Protein AF-A0A0G4LG83-F1 (afdb_monomer_lite)

Radius of gyration: 20.55 Å; chains: 1; bounding box: 48×41×57 Å

Sequence (252 aa):
MGSTATVAWPAGNSGVVSFFQPLDGANGTLSINLVNSSTSGNSLDPIYEVSSNTKEPVVGVRGHIEFNSSASLVVAILGSIRTIRDFTEGPSLLYPIFQDAINVTVSDESSVILARLWLDNVTTTTLAFAPIGCDASITVNNNSVEFSAGTYAFNASFN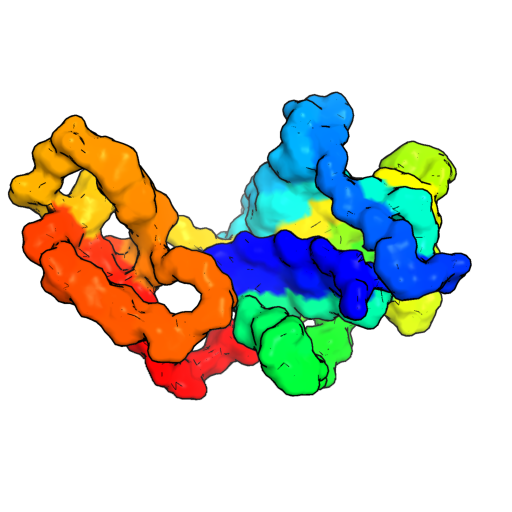YPQLEQLGLIETLNQVSQDLVSESSDQVESLSFLSYKNKLLASGWRFLTYFGRDSMISILLIEKILSIGDGGTFEAGIGAILERINRTDRSYQ

Foldseek 3Di:
DADKDKWADPFLQWIKMWGKAAPPDDGPPKDKDQDADPVPRHSKDWDWADDPPAPFTKTWIKGKIFIQFKMKGPDMFGAHLVQVCCLPVNPNDDDCVRRVQWDWDADPQQKIKTKHQDPVNRKIWIKIKGFDDDQWHWDADPNMIMIGGHMIMIITIMGGHDFAFQDLQQFWDPVQSVCCVVPVVVSVVQSVQFTLQAGHDDDSDDLVVCLPVLVVVCVVCVNTWADDRSTRSNRSNNHSCCSVDPPPPSRD

pLDDT: mean 85.56, std 12.55, range [36.03, 97.56]

Secondary structure (DSSP, 8-state):
--EEEEEEETGGGEEEEEEEEESSS-TT---EEEE--TTT--SEEEEEE--TT-SS-EEEEEEEEEESS-EEEEEEEEEEHHHHHHHHTSS----HHHHTTEEEEE-TTS-EEEEEE-TTSS-EEEEEEEEESSS--EEEETTEEEE-SEEEEEEEEEE-PPP-BPPHHHHB-TTSTTHHHHSHHHHHHHHHTEETTEE--S-TT-HHHHHHHHHHHHHHHGGGB--STT-HHHHHHHHHHHHH-TT-GGG-

Structure (mmCIF, N/CA/C/O backbone):
data_AF-A0A0G4LG83-F1
#
_entry.id   AF-A0A0G4LG83-F1
#
loop_
_atom_site.group_PDB
_atom_site.id
_atom_site.type_symbol
_atom_site.label_atom_id
_atom_site.label_alt_id
_atom_site.label_comp_id
_atom_site.label_asym_id
_atom_site.label_entity_id
_atom_site.label_seq_id
_atom_site.pdbx_PDB_ins_code
_atom_site.Cartn_x
_atom_site.Cartn_y
_atom_site.Cartn_z
_atom_site.occupancy
_atom_site.B_iso_or_equiv
_atom_site.auth_seq_id
_atom_site.auth_comp_id
_atom_site.auth_asym_id
_atom_site.auth_atom_id
_atom_site.pdbx_PDB_model_num
ATOM 1 N N . MET A 1 1 ? 16.553 -13.780 -3.535 1.00 52.44 1 MET A N 1
ATOM 2 C CA . MET A 1 1 ? 15.340 -12.959 -3.717 1.00 52.44 1 MET A CA 1
ATOM 3 C C . MET A 1 1 ? 15.791 -11.531 -3.954 1.00 52.44 1 MET A C 1
ATOM 5 O O . MET A 1 1 ? 16.777 -11.136 -3.342 1.00 52.44 1 MET A O 1
ATOM 9 N N . GLY A 1 2 ? 15.165 -10.839 -4.905 1.00 65.56 2 GLY A N 1
ATOM 10 C CA . GLY A 1 2 ? 15.491 -9.455 -5.249 1.00 65.56 2 GLY A CA 1
ATOM 11 C C . GLY A 1 2 ? 15.058 -8.456 -4.173 1.00 65.56 2 GLY A C 1
ATOM 12 O O . GLY A 1 2 ? 14.379 -8.829 -3.216 1.00 65.56 2 GLY A O 1
ATOM 13 N N . SER A 1 3 ? 15.463 -7.200 -4.328 1.00 84.81 3 SER A N 1
ATOM 14 C CA . SER A 1 3 ? 15.098 -6.104 -3.423 1.00 84.81 3 SER A CA 1
ATOM 15 C C . SER A 1 3 ? 13.631 -5.718 -3.629 1.00 84.81 3 SER A C 1
ATOM 17 O O . SER A 1 3 ? 13.129 -5.769 -4.751 1.00 84.81 3 SER A O 1
ATOM 19 N N . THR A 1 4 ? 12.917 -5.358 -2.560 1.00 89.62 4 THR A N 1
ATOM 20 C CA . THR A 1 4 ? 11.457 -5.159 -2.606 1.00 89.62 4 THR A CA 1
ATOM 21 C C . THR A 1 4 ? 11.030 -3.799 -2.079 1.00 89.62 4 THR A C 1
ATOM 23 O O . THR A 1 4 ? 11.543 -3.359 -1.053 1.00 89.62 4 THR A O 1
ATOM 26 N N . ALA A 1 5 ? 10.013 -3.202 -2.699 1.00 91.12 5 ALA A N 1
ATOM 27 C CA . ALA A 1 5 ? 9.287 -2.049 -2.165 1.00 91.12 5 ALA A CA 1
ATOM 28 C C . ALA A 1 5 ? 7.832 -2.447 -1.891 1.00 91.12 5 ALA A C 1
ATOM 30 O O . ALA A 1 5 ? 7.194 -3.054 -2.750 1.00 91.12 5 ALA A O 1
ATOM 31 N N . THR A 1 6 ? 7.314 -2.137 -0.698 1.00 92.44 6 THR A N 1
ATOM 32 C CA . THR A 1 6 ? 5.941 -2.485 -0.293 1.00 92.44 6 THR A CA 1
ATOM 33 C C . THR A 1 6 ? 5.213 -1.262 0.248 1.00 92.44 6 THR A C 1
ATOM 35 O O . THR A 1 6 ? 5.737 -0.562 1.113 1.00 92.44 6 THR A O 1
ATOM 38 N N . VAL A 1 7 ? 3.991 -1.043 -0.234 1.00 93.38 7 VAL A N 1
ATOM 39 C CA . VAL A 1 7 ? 3.037 -0.053 0.274 1.00 93.38 7 VAL A CA 1
ATOM 40 C C . VAL A 1 7 ? 1.751 -0.763 0.678 1.00 93.38 7 VAL A C 1
ATOM 42 O O . VAL A 1 7 ? 1.369 -1.790 0.121 1.00 93.38 7 VAL A O 1
ATOM 45 N N . ALA A 1 8 ? 1.117 -0.224 1.705 1.00 90.25 8 ALA A N 1
ATOM 46 C CA . ALA A 1 8 ? 0.278 -0.952 2.625 1.00 90.25 8 ALA A CA 1
ATOM 47 C C . ALA A 1 8 ? -0.900 -0.091 3.067 1.00 90.25 8 ALA A C 1
ATOM 49 O O . ALA A 1 8 ? -0.681 0.942 3.698 1.00 90.25 8 ALA A O 1
ATOM 50 N N . TRP A 1 9 ? -2.132 -0.529 2.803 1.00 89.00 9 TRP A N 1
ATOM 51 C CA . TRP A 1 9 ? -3.331 0.190 3.222 1.00 89.00 9 TRP A CA 1
ATOM 52 C C . TRP A 1 9 ? -4.228 -0.663 4.123 1.00 89.00 9 TRP A C 1
ATOM 54 O O . TRP A 1 9 ? -4.611 -1.781 3.765 1.00 89.00 9 TRP A O 1
ATOM 64 N N . PRO A 1 10 ? -4.615 -0.137 5.299 1.00 82.38 10 PRO A N 1
ATOM 65 C CA . PRO A 1 10 ? -5.570 -0.821 6.167 1.00 82.38 10 PRO A CA 1
ATOM 66 C C . PRO A 1 10 ? -6.967 -0.969 5.543 1.00 82.38 10 PRO A C 1
ATOM 68 O O . PRO A 1 10 ? -7.658 -1.978 5.753 1.00 82.38 10 PRO A O 1
ATOM 71 N N . ALA A 1 11 ? -7.388 0.042 4.777 1.00 84.44 11 ALA A N 1
ATOM 72 C CA . ALA A 1 11 ? -8.646 0.030 4.044 1.00 84.44 11 ALA A CA 1
ATOM 73 C C . ALA A 1 11 ? -8.572 -0.998 2.906 1.00 84.44 11 ALA A C 1
ATOM 75 O O . ALA A 1 11 ? -7.590 -1.055 2.172 1.00 84.44 11 ALA A O 1
ATOM 76 N N . GLY A 1 12 ? -9.583 -1.863 2.808 1.00 81.19 12 GLY A N 1
ATOM 77 C CA . GLY A 1 12 ? -9.617 -2.943 1.815 1.00 81.19 12 GLY A CA 1
ATOM 78 C C . GLY A 1 12 ? -8.598 -4.074 2.034 1.00 81.19 12 GLY A C 1
ATOM 79 O O . GLY A 1 12 ? -8.528 -4.969 1.200 1.00 81.19 12 GLY A O 1
ATOM 80 N N . ASN A 1 13 ? -7.818 -4.069 3.132 1.00 83.50 13 ASN A N 1
ATOM 81 C CA . ASN A 1 13 ? -6.674 -4.980 3.340 1.00 83.50 13 ASN A CA 1
ATOM 82 C C . ASN A 1 13 ? -5.848 -5.134 2.053 1.00 83.50 13 ASN A C 1
ATOM 84 O O . ASN A 1 13 ? -5.649 -6.252 1.556 1.00 83.50 13 ASN A O 1
ATOM 88 N N . SER A 1 14 ? -5.415 -4.009 1.496 1.00 88.88 14 SER A N 1
ATOM 89 C CA . SER A 1 14 ? -4.794 -3.937 0.180 1.00 88.88 14 SER A CA 1
ATOM 90 C C . SER A 1 14 ? -3.417 -3.293 0.239 1.00 88.88 14 SER A C 1
ATOM 92 O O . SER A 1 14 ? -2.999 -2.722 1.247 1.00 88.88 14 SER A O 1
ATOM 94 N N . GLY A 1 15 ? -2.674 -3.431 -0.846 1.00 93.00 15 GLY A N 1
ATOM 95 C CA . GLY A 1 15 ? -1.332 -2.909 -0.954 1.00 93.00 15 GLY A CA 1
ATOM 96 C C . GLY A 1 15 ? -0.752 -3.105 -2.340 1.00 93.00 15 GLY A C 1
ATOM 97 O O . GLY A 1 15 ? -1.387 -3.625 -3.263 1.00 93.00 15 GLY A O 1
ATOM 98 N N . VAL A 1 16 ? 0.498 -2.688 -2.448 1.00 95.31 16 VAL A N 1
ATOM 99 C CA . VAL A 1 16 ? 1.337 -2.882 -3.617 1.00 95.31 16 VAL A CA 1
ATOM 100 C C . VAL A 1 16 ? 2.663 -3.443 -3.146 1.00 95.31 16 VAL A C 1
ATOM 102 O O . VAL A 1 16 ? 3.267 -2.896 -2.228 1.00 95.31 16 VAL A O 1
ATOM 105 N N . VAL A 1 17 ? 3.143 -4.503 -3.788 1.00 94.62 17 VAL A N 1
ATOM 106 C CA . VAL A 1 17 ? 4.541 -4.928 -3.660 1.00 94.62 17 VAL A CA 1
ATOM 107 C C . VAL A 1 17 ? 5.188 -4.963 -5.033 1.00 94.62 17 VAL A C 1
ATOM 109 O O . VAL A 1 17 ? 4.572 -5.381 -6.010 1.00 94.62 17 VAL A O 1
ATOM 112 N N . SER A 1 18 ? 6.430 -4.503 -5.098 1.00 94.62 18 SER A N 1
ATOM 113 C CA . SER A 1 18 ? 7.275 -4.531 -6.288 1.00 94.62 18 SER A CA 1
ATOM 114 C C . SER A 1 18 ? 8.577 -5.248 -5.972 1.00 94.62 18 SER A C 1
ATOM 116 O O . SER A 1 18 ? 9.231 -4.931 -4.976 1.00 94.62 18 SER A O 1
ATOM 118 N N . PHE A 1 19 ? 8.944 -6.209 -6.815 1.00 93.56 19 PHE A N 1
ATOM 119 C CA . PHE A 1 19 ? 10.175 -6.984 -6.717 1.00 93.56 19 PHE A CA 1
ATOM 120 C C . PHE A 1 19 ? 11.128 -6.566 -7.823 1.00 93.56 19 PHE A C 1
ATOM 122 O O . PHE A 1 19 ? 10.797 -6.669 -9.003 1.00 93.56 19 PHE A O 1
ATOM 129 N N . PHE A 1 20 ? 12.328 -6.156 -7.433 1.00 94.06 20 PHE A N 1
ATOM 130 C CA . PHE A 1 20 ? 13.359 -5.698 -8.346 1.00 94.06 20 PHE A CA 1
ATOM 131 C C . PHE A 1 20 ? 14.572 -6.619 -8.306 1.00 94.06 20 PHE A C 1
ATOM 133 O O . PHE A 1 20 ? 14.973 -7.102 -7.244 1.00 94.06 20 PHE A O 1
ATOM 140 N N . GLN A 1 21 ? 15.201 -6.818 -9.457 1.00 92.94 21 GLN A N 1
ATOM 141 C CA . GLN A 1 21 ? 16.480 -7.515 -9.575 1.00 92.94 21 GLN A CA 1
ATOM 142 C C . GLN A 1 21 ? 17.490 -6.647 -10.333 1.00 92.94 21 GLN A C 1
ATOM 144 O O . GLN A 1 21 ? 17.068 -5.827 -11.149 1.00 92.94 21 GLN A O 1
ATOM 149 N N . PRO A 1 22 ? 18.802 -6.792 -10.083 1.00 93.38 22 PRO A N 1
ATOM 150 C CA . PRO A 1 22 ? 19.806 -6.099 -10.886 1.00 93.38 22 PRO A CA 1
ATOM 151 C C . PRO A 1 22 ? 19.713 -6.542 -12.353 1.00 93.38 22 PRO A C 1
ATOM 153 O O . PRO A 1 22 ? 19.534 -7.729 -12.620 1.00 93.38 22 PRO A O 1
ATOM 156 N N . LEU A 1 23 ? 19.845 -5.598 -13.289 1.00 88.19 23 LEU A N 1
ATOM 157 C CA . LEU A 1 23 ? 19.809 -5.888 -14.729 1.00 88.19 23 LEU A CA 1
ATOM 158 C C . LEU A 1 23 ? 21.106 -6.569 -15.198 1.00 88.19 23 LEU A C 1
ATOM 160 O O . LEU A 1 23 ? 21.062 -7.623 -15.822 1.00 88.19 23 LEU A O 1
ATOM 164 N N . ASP A 1 24 ? 22.255 -6.007 -14.807 1.00 79.44 24 ASP A N 1
ATOM 165 C CA . ASP A 1 24 ? 23.590 -6.431 -15.267 1.00 79.44 24 ASP A CA 1
ATOM 166 C C . ASP A 1 24 ? 24.505 -6.909 -14.117 1.00 79.44 24 ASP A C 1
ATOM 168 O O . ASP A 1 24 ? 25.729 -6.966 -14.248 1.00 79.44 24 ASP A O 1
ATOM 172 N N . GLY A 1 25 ? 23.929 -7.224 -12.950 1.00 71.06 25 GLY A N 1
ATOM 173 C CA . GLY A 1 25 ? 24.658 -7.530 -11.713 1.00 71.06 25 GLY A CA 1
ATOM 174 C C . GLY A 1 25 ? 24.352 -8.907 -11.126 1.00 71.06 25 GLY A C 1
ATOM 175 O O . GLY A 1 25 ? 23.345 -9.538 -11.439 1.00 71.06 25 GLY A O 1
ATOM 176 N N . ALA A 1 26 ? 25.220 -9.380 -10.227 1.00 78.12 26 ALA A N 1
ATOM 177 C CA . ALA A 1 26 ? 24.945 -10.592 -9.461 1.00 78.12 26 ALA A CA 1
ATOM 178 C C . ALA A 1 26 ? 23.742 -10.378 -8.525 1.00 78.12 26 ALA A C 1
ATOM 180 O O . ALA A 1 26 ? 23.571 -9.311 -7.940 1.00 78.12 26 ALA A O 1
ATOM 181 N N . ASN A 1 27 ? 22.925 -11.412 -8.323 1.00 76.62 27 ASN A N 1
ATOM 182 C CA . ASN A 1 27 ? 21.810 -11.341 -7.379 1.00 76.62 27 ASN A CA 1
ATOM 183 C C . ASN A 1 27 ? 22.284 -10.859 -5.996 1.00 76.62 27 ASN A C 1
ATOM 185 O O . ASN A 1 27 ? 23.165 -11.468 -5.392 1.00 76.62 27 ASN A O 1
ATOM 189 N N . GLY A 1 28 ? 21.673 -9.780 -5.499 1.00 75.56 28 GLY A N 1
ATOM 190 C CA . GLY A 1 28 ? 22.019 -9.148 -4.221 1.00 75.56 28 GLY A CA 1
ATOM 191 C C . GLY A 1 28 ? 22.879 -7.883 -4.321 1.00 75.56 28 GLY A C 1
ATOM 192 O O . GLY A 1 28 ? 23.125 -7.261 -3.294 1.00 75.56 28 GLY A O 1
ATOM 193 N N . THR A 1 29 ? 23.310 -7.462 -5.517 1.00 84.56 29 THR A N 1
ATOM 194 C CA . THR A 1 29 ? 24.051 -6.194 -5.693 1.00 84.56 29 THR A CA 1
ATOM 195 C C . THR A 1 29 ? 23.153 -4.958 -5.760 1.00 84.56 29 THR A C 1
ATOM 197 O O . THR A 1 29 ? 23.633 -3.842 -5.556 1.00 84.56 29 THR A O 1
ATOM 200 N N . LEU A 1 30 ? 21.862 -5.143 -6.054 1.00 91.75 30 LEU A N 1
ATOM 201 C CA . LEU A 1 30 ? 20.890 -4.059 -6.142 1.00 91.75 30 LEU A CA 1
ATOM 202 C C . LEU A 1 30 ? 20.479 -3.583 -4.745 1.00 91.75 30 LEU A C 1
ATOM 204 O O . LEU A 1 30 ? 19.809 -4.316 -4.014 1.00 91.75 30 LEU A O 1
ATOM 208 N N . SER A 1 31 ? 20.794 -2.335 -4.407 1.00 91.19 31 SER A N 1
ATOM 209 C CA . SER A 1 31 ? 20.232 -1.658 -3.237 1.00 91.19 31 SER A CA 1
ATOM 210 C C . SER A 1 31 ? 19.139 -0.683 -3.658 1.00 91.19 31 SER A C 1
ATOM 212 O O . SER A 1 31 ? 19.309 0.052 -4.631 1.00 91.19 31 SER A O 1
ATOM 214 N N . ILE A 1 32 ? 18.053 -0.660 -2.887 1.00 92.94 32 ILE A N 1
ATOM 215 C CA . ILE A 1 32 ? 16.963 0.308 -3.019 1.00 92.94 32 ILE A CA 1
ATOM 216 C C . ILE A 1 32 ? 16.939 1.126 -1.739 1.00 92.94 32 ILE A C 1
ATOM 218 O O . ILE A 1 32 ? 16.740 0.561 -0.662 1.00 92.94 32 ILE A O 1
ATOM 222 N N . ASN A 1 33 ? 17.127 2.435 -1.860 1.00 94.00 33 ASN A N 1
ATOM 223 C CA . ASN A 1 33 ? 17.082 3.348 -0.726 1.00 94.00 33 ASN A CA 1
ATOM 224 C C . ASN A 1 33 ? 15.923 4.320 -0.885 1.00 94.00 33 ASN A C 1
ATOM 226 O O . ASN A 1 33 ? 15.679 4.834 -1.973 1.00 94.00 33 ASN A O 1
ATOM 230 N N . LEU A 1 34 ? 15.227 4.594 0.212 1.00 94.06 34 LEU A N 1
ATOM 231 C CA . LEU A 1 34 ? 14.292 5.704 0.266 1.00 94.06 34 LEU A CA 1
ATOM 232 C C . LEU A 1 34 ? 15.084 6.992 0.510 1.00 94.06 34 LEU A C 1
ATOM 234 O O . LEU A 1 34 ? 15.880 7.050 1.448 1.00 94.06 34 LEU A O 1
ATOM 238 N N . VAL A 1 35 ? 14.867 8.009 -0.318 1.00 94.81 35 VAL A N 1
ATOM 239 C CA . VAL A 1 35 ? 15.570 9.295 -0.227 1.00 94.81 35 VAL A CA 1
ATOM 240 C C . VAL A 1 35 ? 14.589 10.434 0.018 1.00 94.81 35 VAL A C 1
ATOM 242 O O . VAL A 1 35 ? 13.400 10.336 -0.285 1.00 94.81 35 VAL A O 1
ATOM 245 N N . ASN A 1 36 ? 15.080 11.522 0.607 1.00 95.12 36 ASN A N 1
ATOM 246 C CA . ASN A 1 36 ? 14.240 12.674 0.911 1.00 95.12 36 ASN A CA 1
ATOM 247 C C . ASN A 1 36 ? 13.898 13.445 -0.362 1.00 95.12 36 ASN A C 1
ATOM 249 O O . ASN A 1 36 ? 14.763 13.714 -1.196 1.00 95.12 36 ASN A O 1
ATOM 253 N N . SER A 1 37 ? 12.643 13.866 -0.465 1.00 90.94 37 SER A N 1
ATOM 254 C CA . SER A 1 37 ? 12.204 14.798 -1.492 1.00 90.94 37 SER A CA 1
ATOM 255 C C . SER A 1 37 ? 12.892 16.151 -1.300 1.00 90.94 37 SER A C 1
ATOM 257 O O . SER A 1 37 ? 12.841 16.734 -0.217 1.00 90.94 37 SER A O 1
ATOM 259 N N . SER A 1 38 ? 13.433 16.722 -2.376 1.00 86.25 38 SER A N 1
ATOM 260 C CA . SER A 1 38 ? 13.996 18.080 -2.366 1.00 86.25 38 SER A CA 1
ATOM 261 C C . SER A 1 38 ? 12.940 19.173 -2.148 1.00 86.25 38 SER A C 1
ATOM 263 O O . SER A 1 38 ? 13.283 20.273 -1.724 1.00 86.25 38 SER A O 1
ATOM 265 N N . THR A 1 39 ? 11.660 18.879 -2.414 1.00 87.06 39 THR A N 1
ATOM 266 C CA . THR A 1 39 ? 10.539 19.814 -2.222 1.00 87.06 39 THR A CA 1
ATOM 267 C C . THR A 1 39 ? 9.975 19.801 -0.798 1.00 87.06 39 THR A C 1
ATOM 269 O O . THR A 1 39 ? 9.948 20.845 -0.154 1.00 87.06 39 THR A O 1
ATOM 272 N N . SER A 1 40 ? 9.514 18.650 -0.292 1.00 88.94 40 SER A N 1
ATOM 273 C CA . SER A 1 40 ? 8.930 18.534 1.056 1.00 88.94 40 SER A CA 1
ATOM 274 C C . SER A 1 40 ? 9.957 18.334 2.176 1.00 88.94 40 SER A C 1
ATOM 276 O O . SER A 1 40 ? 9.645 18.589 3.335 1.00 88.94 40 SER A O 1
ATOM 278 N N . GLY A 1 41 ? 11.169 17.860 1.866 1.00 91.25 41 GLY A N 1
ATOM 279 C CA . GLY A 1 41 ? 12.166 17.439 2.856 1.00 91.25 41 GLY A CA 1
ATOM 280 C C . GLY A 1 41 ? 11.885 16.075 3.499 1.00 91.25 41 GLY A C 1
ATOM 281 O O . GLY A 1 41 ? 12.759 15.542 4.185 1.00 91.25 41 GLY A O 1
ATOM 282 N N . ASN A 1 42 ? 10.712 15.485 3.253 1.00 92.19 42 ASN A N 1
ATOM 283 C CA . ASN A 1 42 ? 10.300 14.199 3.806 1.00 92.19 42 ASN A CA 1
ATOM 284 C C . ASN A 1 42 ? 10.751 13.040 2.909 1.00 92.19 42 ASN A C 1
ATOM 286 O O . ASN A 1 42 ? 10.885 13.191 1.694 1.00 92.19 42 ASN A O 1
ATOM 290 N N . SER A 1 43 ? 10.947 11.856 3.492 1.00 91.81 43 SER A N 1
ATOM 291 C CA . SER A 1 43 ? 11.203 10.629 2.721 1.00 91.81 43 SER A CA 1
ATOM 292 C C . SER A 1 43 ? 9.926 10.061 2.080 1.00 91.81 43 SER A C 1
ATOM 294 O O . SER A 1 43 ? 9.994 9.409 1.041 1.00 91.81 43 SER A O 1
ATOM 296 N N . LEU A 1 44 ? 8.761 10.317 2.687 1.00 95.38 44 LEU A N 1
ATOM 297 C CA . LEU A 1 44 ? 7.433 9.950 2.189 1.00 95.38 44 LEU A CA 1
ATOM 298 C C . LEU A 1 44 ? 6.463 11.103 2.432 1.00 95.38 44 LEU A C 1
ATOM 300 O O . LEU A 1 44 ? 6.499 11.721 3.494 1.00 95.38 44 LEU A O 1
ATOM 304 N N . ASP A 1 45 ? 5.548 11.311 1.494 1.00 95.69 45 ASP A N 1
ATOM 305 C CA . ASP A 1 45 ? 4.441 12.252 1.617 1.00 95.69 45 ASP A CA 1
ATOM 306 C C . ASP A 1 45 ? 3.104 11.547 1.333 1.00 95.69 45 ASP A C 1
ATOM 308 O O . ASP A 1 45 ? 3.049 10.586 0.552 1.00 95.69 45 ASP A O 1
ATOM 312 N N . PRO A 1 46 ? 1.998 12.003 1.942 1.00 95.12 46 PRO A N 1
ATOM 313 C CA . PRO A 1 46 ? 0.688 11.439 1.668 1.00 95.12 46 PRO A CA 1
ATOM 314 C C . PRO A 1 46 ? 0.184 11.834 0.272 1.00 95.12 46 PRO A C 1
ATOM 316 O O . PRO A 1 46 ? 0.487 12.899 -0.272 1.00 95.12 46 PRO A O 1
ATOM 319 N N . ILE A 1 47 ? -0.652 10.976 -0.303 1.00 95.44 47 ILE A N 1
ATOM 320 C CA . ILE A 1 47 ? -1.540 11.311 -1.416 1.00 95.44 47 ILE A CA 1
ATOM 321 C C . ILE A 1 47 ? -2.952 11.361 -0.836 1.00 95.44 47 ILE A C 1
ATOM 323 O O . ILE A 1 47 ? -3.392 10.392 -0.220 1.00 95.44 47 ILE A O 1
ATOM 327 N N . TYR A 1 48 ? -3.644 12.482 -1.028 1.00 94.12 48 TYR A N 1
ATOM 328 C CA . TYR A 1 48 ? -5.062 12.626 -0.719 1.00 94.12 48 TYR A CA 1
ATOM 329 C C . TYR A 1 48 ? -5.688 13.576 -1.737 1.00 94.12 48 TYR A C 1
ATOM 331 O O . TYR A 1 48 ? -5.488 14.789 -1.680 1.00 94.12 48 TYR A O 1
ATOM 339 N N . GLU A 1 49 ? -6.405 13.014 -2.702 1.00 93.25 49 GLU A N 1
ATOM 340 C CA . GLU A 1 49 ? -6.983 13.749 -3.820 1.00 93.25 49 GLU A CA 1
ATOM 341 C C . GLU A 1 49 ? -8.486 13.477 -3.872 1.00 93.25 49 GLU A C 1
ATOM 343 O O . GLU A 1 49 ? -8.936 12.335 -3.975 1.00 93.25 49 GLU A O 1
ATOM 348 N N . VAL A 1 50 ? -9.273 14.548 -3.783 1.00 89.62 50 VAL A N 1
ATOM 349 C CA . VAL A 1 50 ? -10.735 14.502 -3.858 1.00 89.62 50 VAL A CA 1
ATOM 350 C C . VAL A 1 50 ? -11.154 15.180 -5.152 1.00 89.62 50 VAL A C 1
ATOM 352 O O . VAL A 1 50 ? -10.724 16.297 -5.437 1.00 89.62 50 VAL A O 1
ATOM 355 N N . SER A 1 51 ? -12.001 14.519 -5.934 1.00 82.94 51 SER A N 1
ATOM 356 C CA . SER A 1 51 ? -12.557 15.066 -7.169 1.00 82.94 51 SER A CA 1
ATOM 357 C C . SER A 1 51 ? -14.073 15.099 -7.076 1.00 82.94 51 SER A C 1
ATOM 359 O O . SER A 1 51 ? -14.690 14.131 -6.644 1.00 82.94 51 SER A O 1
ATOM 361 N N . SER A 1 52 ? -14.693 16.182 -7.547 1.00 79.56 52 SER A N 1
ATOM 362 C CA . SER A 1 52 ? -16.157 16.310 -7.604 1.00 79.56 52 SER A CA 1
ATOM 363 C C . SER A 1 52 ? -16.826 15.222 -8.457 1.00 79.56 52 SER A C 1
ATOM 365 O O . SER A 1 52 ? -18.028 15.004 -8.339 1.00 79.56 52 SER A O 1
ATOM 367 N N . ASN A 1 53 ? -16.054 14.559 -9.326 1.00 77.44 53 ASN A N 1
ATOM 368 C CA . ASN A 1 53 ? -16.536 13.552 -10.268 1.00 77.44 5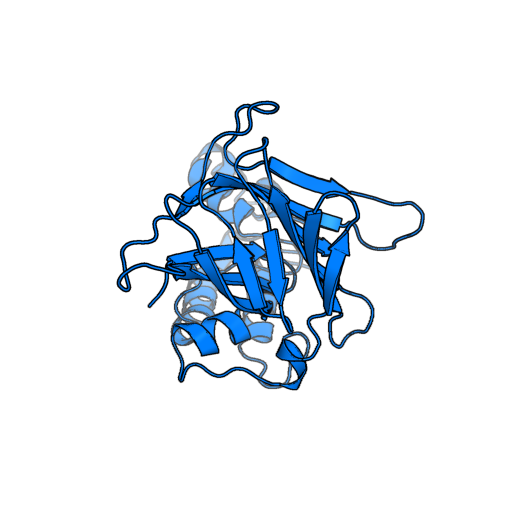3 ASN A CA 1
ATOM 369 C C . ASN A 1 53 ? -16.334 12.109 -9.778 1.00 77.44 53 ASN A C 1
ATOM 371 O O . ASN A 1 53 ? -16.828 11.186 -10.425 1.00 77.44 53 ASN A O 1
ATOM 375 N N . THR A 1 54 ? -15.607 11.888 -8.677 1.00 76.50 54 THR A N 1
ATOM 376 C CA . THR A 1 54 ? -15.370 10.548 -8.123 1.00 76.50 54 THR A CA 1
ATOM 377 C C . THR A 1 54 ? -15.980 10.442 -6.736 1.00 76.50 54 THR A C 1
ATOM 379 O O . THR A 1 54 ? -15.841 11.335 -5.907 1.00 76.50 54 THR A O 1
ATOM 382 N N . LYS A 1 55 ? -16.677 9.332 -6.477 1.00 83.19 55 LYS A N 1
ATOM 383 C CA . LYS A 1 55 ? -17.335 9.100 -5.186 1.00 83.19 55 LYS A CA 1
ATOM 384 C C . LYS A 1 55 ? -16.326 8.939 -4.047 1.00 83.19 55 LYS A C 1
ATOM 386 O O . LYS A 1 55 ? -16.554 9.442 -2.955 1.00 83.19 55 LYS A O 1
ATOM 391 N N . GLU A 1 56 ? -15.230 8.240 -4.325 1.00 90.19 56 GLU A N 1
ATOM 392 C CA . GLU A 1 56 ? -14.189 7.933 -3.348 1.00 90.19 56 GLU A CA 1
ATOM 393 C C . GLU A 1 56 ? -12.937 8.783 -3.613 1.00 90.19 56 GLU A C 1
ATOM 395 O O . GLU A 1 56 ? -12.628 9.059 -4.783 1.00 90.19 56 GLU A O 1
ATOM 400 N N . PRO A 1 57 ? -12.207 9.196 -2.561 1.00 92.50 57 PRO A N 1
ATOM 401 C CA . PRO A 1 57 ? -10.932 9.882 -2.717 1.00 92.50 57 PRO A CA 1
ATOM 402 C C . PRO A 1 57 ? -9.861 8.924 -3.252 1.00 92.50 57 PRO A C 1
ATOM 404 O O . PRO A 1 57 ? -9.899 7.718 -2.997 1.00 92.50 57 PRO A O 1
ATOM 407 N N . VAL A 1 58 ? -8.867 9.473 -3.947 1.00 94.88 58 VAL A N 1
ATOM 408 C CA . VAL A 1 58 ? -7.613 8.769 -4.231 1.00 94.88 58 VAL A CA 1
ATOM 409 C C . VAL A 1 58 ? -6.677 9.013 -3.060 1.00 94.88 58 VAL A C 1
ATOM 411 O O . VAL A 1 58 ? -6.329 10.156 -2.759 1.00 94.88 58 VAL A O 1
ATOM 414 N N . VAL A 1 59 ? -6.258 7.937 -2.403 1.00 94.81 59 VAL A N 1
ATOM 415 C CA . VAL A 1 59 ? -5.314 8.010 -1.288 1.00 94.81 59 VAL A CA 1
ATOM 416 C C . VAL A 1 59 ? -4.089 7.161 -1.563 1.00 94.81 59 VAL A C 1
ATOM 418 O O . VAL A 1 59 ? -4.134 6.220 -2.355 1.00 94.81 59 VAL A O 1
ATOM 421 N N . GLY A 1 60 ? -2.982 7.468 -0.902 1.00 95.50 60 GLY A N 1
ATOM 422 C CA . GLY A 1 60 ? -1.743 6.758 -1.162 1.00 95.50 60 GLY A CA 1
ATOM 423 C C . GLY A 1 60 ? -0.533 7.365 -0.484 1.00 95.50 60 GLY A C 1
ATOM 424 O O . GLY A 1 60 ? -0.642 8.213 0.399 1.00 95.50 60 GLY A O 1
ATOM 425 N N . VAL A 1 61 ? 0.629 6.921 -0.940 1.00 96.38 61 VAL A N 1
ATOM 426 C CA . VAL A 1 61 ? 1.932 7.409 -0.506 1.00 96.38 61 VAL A CA 1
ATOM 427 C C . VAL A 1 61 ? 2.754 7.727 -1.745 1.00 96.38 61 VAL A C 1
ATOM 429 O O . VAL A 1 61 ? 2.788 6.942 -2.697 1.00 96.38 61 VAL A O 1
ATOM 432 N N . ARG A 1 62 ? 3.416 8.879 -1.721 1.00 96.38 62 ARG A N 1
ATOM 433 C CA . ARG A 1 62 ? 4.433 9.259 -2.697 1.00 96.38 62 ARG A CA 1
ATOM 434 C C . ARG A 1 62 ? 5.786 9.375 -2.014 1.00 96.38 62 ARG A C 1
ATOM 436 O O . ARG A 1 62 ? 5.863 9.692 -0.829 1.00 96.38 62 ARG A O 1
ATOM 443 N N . GLY A 1 63 ? 6.851 9.125 -2.752 1.00 95.94 63 GLY A N 1
ATOM 444 C CA . GLY A 1 63 ? 8.206 9.216 -2.230 1.00 95.94 63 GLY A CA 1
ATOM 445 C C . GLY A 1 63 ? 9.240 9.121 -3.335 1.00 95.94 63 GLY A C 1
ATOM 446 O O . GLY A 1 63 ? 8.906 9.135 -4.518 1.00 95.94 63 GLY A O 1
ATOM 447 N N . HIS A 1 64 ? 10.503 9.039 -2.937 1.00 95.69 64 HIS A N 1
ATOM 448 C CA . HIS A 1 64 ? 11.626 8.954 -3.860 1.00 95.69 64 HIS A CA 1
ATOM 449 C C . HIS A 1 64 ? 12.444 7.709 -3.532 1.00 95.69 64 HIS A C 1
ATOM 451 O O . HIS A 1 64 ? 12.847 7.520 -2.384 1.00 95.69 64 HIS A O 1
ATOM 457 N N . ILE A 1 65 ? 12.684 6.862 -4.529 1.00 95.31 65 ILE A N 1
ATOM 458 C CA . ILE A 1 65 ? 13.551 5.690 -4.400 1.00 95.31 65 ILE A CA 1
ATOM 459 C C . ILE A 1 65 ? 14.798 5.855 -5.256 1.00 95.31 65 ILE A C 1
ATOM 461 O O . ILE A 1 65 ? 14.726 6.310 -6.394 1.00 95.31 65 ILE A O 1
ATOM 465 N N . GLU A 1 66 ? 15.940 5.466 -4.709 1.00 95.44 66 GLU A N 1
ATOM 466 C CA . GLU A 1 66 ? 17.225 5.445 -5.395 1.00 95.44 66 GLU A CA 1
ATOM 467 C C . GLU A 1 66 ? 17.662 3.999 -5.634 1.00 95.44 66 GLU A C 1
ATOM 469 O O . GLU A 1 66 ? 17.723 3.192 -4.700 1.00 95.44 66 GLU A O 1
ATOM 474 N N . PHE A 1 67 ? 17.997 3.691 -6.887 1.00 95.19 67 PHE A N 1
ATOM 475 C CA . PHE A 1 67 ? 18.665 2.456 -7.278 1.00 95.19 67 PHE A CA 1
ATOM 476 C C . PHE A 1 67 ? 20.157 2.721 -7.491 1.00 95.19 67 PHE A C 1
ATOM 478 O O . PHE A 1 67 ? 20.537 3.561 -8.309 1.00 95.19 67 PHE A O 1
ATOM 485 N N . ASN A 1 68 ? 21.016 1.961 -6.806 1.00 93.75 68 ASN A N 1
ATOM 486 C CA . ASN A 1 68 ? 22.475 2.075 -6.962 1.00 93.75 68 ASN A CA 1
ATOM 487 C C . ASN A 1 68 ? 23.007 1.542 -8.305 1.00 93.75 68 ASN A C 1
ATOM 489 O O . ASN A 1 68 ? 24.151 1.799 -8.671 1.00 93.75 68 ASN A O 1
ATOM 493 N N . SER A 1 69 ? 22.213 0.730 -8.995 1.00 93.19 69 SER A N 1
ATOM 494 C CA . SER A 1 69 ? 22.545 0.040 -10.237 1.00 93.19 69 SER A CA 1
ATOM 495 C C . SER A 1 69 ? 21.267 -0.154 -11.048 1.00 93.19 69 SER A C 1
ATOM 497 O O . SER A 1 69 ? 20.168 -0.029 -10.504 1.00 93.19 69 SER A O 1
ATOM 499 N N . SER A 1 70 ? 21.400 -0.447 -12.341 1.00 94.00 70 SER A N 1
ATOM 500 C CA . SER A 1 70 ? 20.241 -0.715 -13.193 1.00 94.00 70 SER A CA 1
ATOM 501 C C . SER A 1 70 ? 19.411 -1.876 -12.642 1.00 94.00 70 SER A C 1
ATOM 503 O O . SER A 1 70 ? 19.957 -2.897 -12.210 1.00 94.00 70 SER A O 1
ATOM 505 N N . ALA A 1 71 ? 18.092 -1.723 -12.671 1.00 94.62 71 ALA A N 1
ATOM 506 C CA . ALA A 1 71 ? 17.142 -2.641 -12.067 1.00 94.62 71 ALA A CA 1
ATOM 507 C C . ALA A 1 71 ? 16.041 -3.034 -13.055 1.00 94.62 71 ALA A C 1
ATOM 509 O O . ALA A 1 71 ? 15.604 -2.232 -13.870 1.00 94.62 71 ALA A O 1
ATOM 510 N N . SER A 1 72 ? 15.545 -4.258 -12.939 1.00 94.00 72 SER A N 1
ATOM 511 C CA . SER A 1 72 ? 14.347 -4.733 -13.629 1.00 94.00 72 SER A CA 1
ATOM 512 C C . SER A 1 72 ? 13.255 -5.007 -12.599 1.00 94.00 72 SER A C 1
ATOM 514 O O . SER A 1 72 ? 13.508 -5.680 -11.595 1.00 94.00 72 SER A O 1
ATOM 516 N N . LEU A 1 73 ? 12.052 -4.481 -12.834 1.00 94.25 73 LEU A N 1
ATOM 517 C CA . LEU A 1 73 ? 10.844 -4.838 -12.095 1.00 94.25 73 LEU A CA 1
ATOM 518 C C . LEU A 1 73 ? 10.347 -6.193 -12.600 1.00 94.25 73 LEU A C 1
ATOM 520 O O . LEU A 1 73 ? 9.794 -6.303 -13.691 1.00 94.25 73 LEU A O 1
ATOM 524 N N . VAL A 1 74 ? 10.548 -7.223 -11.785 1.00 90.62 74 VAL A N 1
ATOM 525 C CA . VAL A 1 74 ? 10.266 -8.618 -12.151 1.00 90.62 74 VAL A CA 1
ATOM 526 C C . VAL A 1 74 ? 8.809 -8.970 -11.892 1.00 90.62 74 VAL A C 1
ATOM 528 O O . VAL A 1 74 ? 8.185 -9.686 -12.668 1.00 90.62 74 VAL A O 1
ATOM 531 N N . VAL A 1 75 ? 8.278 -8.496 -10.765 1.00 91.88 75 VAL A N 1
ATOM 532 C CA . VAL A 1 75 ? 6.909 -8.771 -10.329 1.00 91.88 75 VAL A CA 1
ATOM 533 C C . VAL A 1 75 ? 6.367 -7.535 -9.630 1.00 91.88 75 VAL A C 1
ATOM 535 O O . VAL A 1 75 ? 7.017 -6.990 -8.737 1.00 91.88 75 VAL A O 1
ATOM 538 N N . ALA A 1 76 ? 5.154 -7.133 -9.995 1.00 94.25 76 ALA A N 1
ATOM 539 C CA . ALA A 1 76 ? 4.365 -6.161 -9.256 1.00 94.25 76 ALA A CA 1
ATOM 540 C C . ALA A 1 76 ? 3.012 -6.784 -8.906 1.00 94.25 76 ALA A C 1
ATOM 542 O O . ALA A 1 76 ? 2.299 -7.266 -9.779 1.00 94.25 76 ALA A O 1
ATOM 543 N N . ILE A 1 77 ? 2.644 -6.775 -7.627 1.00 94.50 77 ILE A N 1
ATOM 544 C CA . ILE A 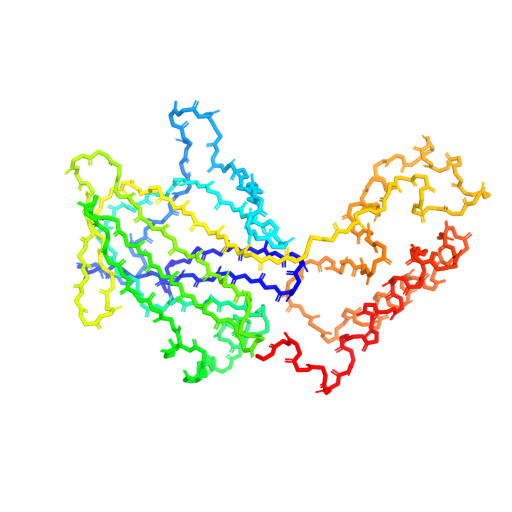1 77 ? 1.343 -7.268 -7.166 1.00 94.50 77 ILE A CA 1
ATOM 545 C C . ILE A 1 77 ? 0.571 -6.075 -6.621 1.00 94.50 77 ILE A C 1
ATOM 547 O O . ILE A 1 77 ? 0.956 -5.506 -5.603 1.00 94.50 77 ILE A O 1
ATOM 551 N N . LEU A 1 78 ? -0.509 -5.705 -7.311 1.00 95.19 78 LEU A N 1
ATOM 552 C CA . LEU A 1 78 ? -1.411 -4.612 -6.946 1.00 95.19 78 LEU A CA 1
ATOM 553 C C . LEU A 1 78 ? -2.744 -5.223 -6.486 1.00 95.19 78 LEU A C 1
ATOM 555 O O . LEU A 1 78 ? -3.504 -5.755 -7.301 1.00 95.19 78 LEU A O 1
ATOM 559 N N . GLY A 1 79 ? -3.037 -5.205 -5.184 1.00 86.81 79 GLY A N 1
ATOM 560 C CA . GLY A 1 79 ? -4.284 -5.783 -4.671 1.00 86.81 79 GLY A CA 1
ATOM 561 C C . GLY A 1 79 ? -4.231 -6.221 -3.212 1.00 86.81 79 GLY A C 1
ATOM 562 O O . GLY A 1 79 ? -3.586 -5.587 -2.386 1.00 86.81 79 GLY A O 1
ATOM 563 N N . SER A 1 80 ? -4.948 -7.298 -2.876 1.00 86.38 80 SER A N 1
ATOM 564 C CA . SER A 1 80 ? -5.077 -7.765 -1.491 1.00 86.38 80 SER A CA 1
ATOM 565 C C . SER A 1 80 ? -3.736 -8.171 -0.872 1.00 86.38 80 SER A C 1
ATOM 567 O O . SER A 1 80 ? -2.931 -8.872 -1.491 1.00 86.38 80 SER A O 1
ATOM 569 N N . ILE A 1 81 ? -3.560 -7.852 0.414 1.00 84.69 81 ILE A N 1
ATOM 570 C CA . ILE A 1 81 ? -2.442 -8.338 1.235 1.00 84.69 81 ILE A CA 1
ATOM 571 C C . ILE A 1 81 ? -2.382 -9.866 1.264 1.00 84.69 81 ILE A C 1
ATOM 573 O O . ILE A 1 81 ? -1.297 -10.433 1.379 1.00 84.69 81 ILE A O 1
ATOM 577 N N . ARG A 1 82 ? -3.516 -10.561 1.095 1.00 81.38 82 ARG A N 1
ATOM 578 C CA . ARG A 1 82 ? -3.523 -12.024 0.992 1.00 81.38 82 ARG A CA 1
ATOM 579 C C . ARG A 1 82 ? -2.735 -12.499 -0.226 1.00 81.38 82 ARG A C 1
ATOM 581 O O . ARG A 1 82 ? -1.885 -13.365 -0.071 1.00 81.38 82 ARG A O 1
ATOM 588 N N . THR A 1 83 ? -2.962 -11.9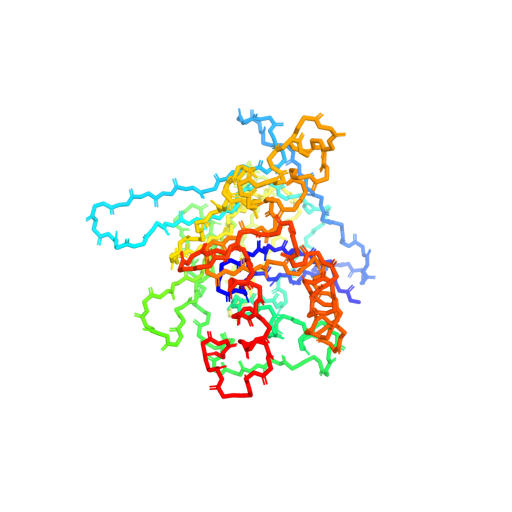01 -1.394 1.00 84.69 83 THR A N 1
ATOM 589 C CA . THR A 1 83 ? -2.231 -12.234 -2.625 1.00 84.69 83 THR A CA 1
ATOM 590 C C . THR A 1 83 ? -0.743 -11.936 -2.480 1.00 84.69 83 THR A C 1
ATOM 592 O O . THR A 1 83 ? 0.086 -12.766 -2.841 1.00 84.69 83 THR A O 1
ATOM 595 N N . ILE A 1 84 ? -0.400 -10.785 -1.891 1.00 88.75 84 ILE A N 1
ATOM 596 C CA . ILE A 1 84 ? 0.995 -10.410 -1.618 1.00 88.75 84 ILE A CA 1
ATOM 597 C C . ILE A 1 84 ? 1.669 -11.459 -0.729 1.00 88.75 84 ILE A C 1
ATOM 599 O O . ILE A 1 84 ? 2.741 -11.955 -1.064 1.00 88.75 84 ILE A O 1
ATOM 603 N N . ARG A 1 85 ? 1.022 -11.843 0.373 1.00 85.25 85 ARG A N 1
ATOM 604 C CA . ARG A 1 85 ? 1.561 -12.815 1.326 1.00 85.25 85 ARG A CA 1
ATOM 605 C C . ARG A 1 85 ? 1.648 -14.228 0.750 1.00 85.25 85 ARG A C 1
ATOM 607 O O . ARG A 1 85 ? 2.640 -14.918 0.958 1.00 85.25 85 ARG A O 1
ATOM 614 N N . ASP A 1 86 ? 0.620 -14.681 0.039 1.00 84.00 86 ASP A N 1
ATOM 615 C CA . ASP A 1 86 ? 0.620 -16.008 -0.587 1.00 84.00 86 ASP A CA 1
ATOM 616 C C . ASP A 1 86 ? 1.749 -16.129 -1.630 1.00 84.00 86 ASP A C 1
ATOM 618 O O . ASP A 1 86 ? 2.281 -17.222 -1.846 1.00 84.00 86 ASP A O 1
ATOM 622 N N . PHE A 1 87 ? 2.165 -15.003 -2.220 1.00 88.62 87 PHE A N 1
ATOM 623 C CA . PHE A 1 87 ? 3.349 -14.932 -3.064 1.00 88.62 87 PHE A CA 1
ATOM 624 C C . PHE A 1 87 ? 4.671 -14.901 -2.268 1.00 88.62 87 PHE A C 1
ATOM 626 O O . PHE A 1 87 ? 5.608 -15.634 -2.590 1.00 88.62 87 PHE A O 1
ATOM 633 N N . THR A 1 88 ? 4.774 -14.063 -1.233 1.00 85.94 88 THR A N 1
ATOM 634 C CA . THR A 1 88 ? 6.035 -13.860 -0.493 1.00 85.94 88 THR A CA 1
ATOM 635 C C . THR A 1 88 ? 6.381 -14.994 0.467 1.00 85.94 88 THR A C 1
ATOM 637 O O . THR A 1 88 ? 7.542 -15.380 0.567 1.00 85.94 88 THR A O 1
ATOM 640 N N . GLU A 1 89 ? 5.393 -15.500 1.200 1.00 82.06 89 GLU A N 1
ATOM 641 C CA . GLU A 1 89 ? 5.566 -16.468 2.293 1.00 82.06 89 GLU A CA 1
ATOM 642 C C . GLU A 1 89 ? 4.922 -17.824 1.987 1.00 82.06 89 GLU A C 1
ATOM 644 O O . GLU A 1 89 ? 5.215 -18.824 2.645 1.00 82.06 89 GLU A O 1
ATOM 649 N N . GLY A 1 90 ? 4.013 -17.854 1.014 1.00 79.19 90 GLY A N 1
ATOM 650 C CA . GLY A 1 90 ? 3.350 -19.064 0.554 1.00 79.19 90 GLY A CA 1
ATOM 651 C C . GLY A 1 90 ? 4.133 -19.800 -0.542 1.00 79.19 90 GLY A C 1
ATOM 652 O O . GLY A 1 90 ? 5.352 -19.681 -0.645 1.00 79.19 90 GLY A O 1
ATOM 653 N N . PRO A 1 91 ? 3.439 -20.560 -1.408 1.00 84.00 91 PRO A N 1
ATOM 654 C CA . PRO A 1 91 ? 4.051 -21.291 -2.519 1.00 84.00 91 PRO A CA 1
ATOM 655 C C . PRO A 1 91 ? 4.469 -20.391 -3.698 1.00 84.00 91 PRO A C 1
ATOM 657 O O . PRO A 1 91 ? 4.619 -20.884 -4.814 1.00 84.00 91 PRO A O 1
ATOM 660 N N . SER A 1 92 ? 4.601 -19.080 -3.481 1.00 87.56 92 SER A N 1
ATOM 661 C CA . SER A 1 92 ? 4.830 -18.090 -4.537 1.00 87.56 92 SER A CA 1
ATOM 662 C C . SER A 1 92 ? 3.744 -18.082 -5.613 1.00 87.56 92 SER A C 1
ATOM 664 O O . SER A 1 92 ? 4.020 -18.033 -6.809 1.00 87.56 92 SER A O 1
ATOM 666 N N . LEU A 1 93 ? 2.480 -18.127 -5.175 1.00 85.00 93 LEU A N 1
ATOM 667 C CA . LEU A 1 93 ? 1.329 -18.166 -6.075 1.00 85.00 93 LEU A CA 1
ATOM 668 C C . LEU A 1 93 ? 1.044 -16.792 -6.687 1.00 85.00 93 LEU A C 1
ATOM 670 O O . LEU A 1 93 ? 0.772 -15.826 -5.977 1.00 85.00 93 LEU A O 1
ATOM 674 N N . LEU A 1 94 ? 1.025 -16.745 -8.017 1.00 87.00 94 LEU A N 1
ATOM 675 C CA . LEU A 1 94 ? 0.475 -15.644 -8.799 1.00 87.00 94 LEU A CA 1
ATOM 676 C C . LEU A 1 94 ? -0.778 -16.129 -9.520 1.00 87.00 94 LEU A C 1
ATOM 678 O O . LEU A 1 94 ? -0.750 -17.137 -10.224 1.00 87.00 94 LEU A O 1
ATOM 682 N N . TYR A 1 95 ? -1.880 -15.407 -9.347 1.00 87.88 95 TYR A N 1
ATOM 683 C CA . TYR A 1 95 ? -3.136 -15.726 -10.016 1.00 87.88 95 TYR A CA 1
ATOM 684 C C . TYR A 1 95 ? -3.252 -14.903 -11.308 1.00 87.88 95 TYR A C 1
ATOM 686 O O . TYR A 1 95 ? -3.262 -13.670 -11.220 1.00 87.88 95 TYR A O 1
ATOM 694 N N . PRO A 1 96 ? -3.388 -15.543 -12.488 1.00 90.19 96 PRO A N 1
ATOM 695 C CA . PRO A 1 96 ? -3.446 -14.840 -13.775 1.00 90.19 96 PRO A CA 1
ATOM 696 C C . PRO A 1 96 ? -4.541 -13.772 -13.837 1.00 90.19 96 PRO A C 1
ATOM 698 O O . PRO A 1 96 ? -4.287 -12.651 -14.247 1.00 90.19 96 PRO A O 1
ATOM 701 N N . ILE A 1 97 ? -5.723 -14.054 -13.275 1.00 87.62 97 ILE A N 1
ATOM 702 C CA . ILE A 1 97 ? -6.844 -13.098 -13.202 1.00 87.62 97 ILE A CA 1
ATOM 703 C C . ILE A 1 97 ? -6.483 -11.762 -12.518 1.00 87.62 97 ILE A C 1
ATOM 705 O O . ILE A 1 97 ? -7.135 -10.751 -12.762 1.00 87.62 97 ILE A O 1
ATOM 709 N N . PHE A 1 98 ? -5.448 -11.734 -11.672 1.00 90.06 98 PHE A N 1
ATOM 710 C CA . PHE A 1 98 ? -4.965 -10.507 -11.034 1.00 90.06 98 PHE A CA 1
ATOM 711 C C . PHE A 1 98 ? -3.751 -9.916 -11.738 1.00 90.06 98 PHE A C 1
ATOM 713 O O . PHE A 1 98 ? -3.674 -8.699 -11.863 1.00 90.06 98 PHE A O 1
ATOM 720 N N . GLN A 1 99 ? -2.806 -10.758 -12.163 1.00 91.38 99 GLN A N 1
ATOM 721 C CA . GLN A 1 99 ? -1.570 -10.299 -12.798 1.00 91.38 99 GLN A CA 1
ATOM 722 C C . GLN A 1 99 ? -1.817 -9.776 -14.215 1.00 91.38 99 GLN A C 1
ATOM 724 O O . GLN A 1 99 ? -1.339 -8.698 -14.553 1.00 91.38 99 GLN A O 1
ATOM 729 N N . ASP A 1 100 ? -2.641 -10.471 -15.000 1.00 91.44 100 ASP A N 1
ATOM 730 C CA . ASP A 1 100 ? -2.957 -10.102 -16.386 1.00 91.44 100 ASP A CA 1
ATOM 731 C C . ASP A 1 100 ? -3.854 -8.853 -16.458 1.00 91.44 100 ASP A C 1
ATOM 733 O O . ASP A 1 100 ? -3.963 -8.211 -17.500 1.00 91.44 100 ASP A O 1
ATOM 737 N N . ALA A 1 101 ? -4.493 -8.489 -15.341 1.00 92.88 101 ALA A N 1
ATOM 738 C CA . ALA A 1 101 ? -5.301 -7.279 -15.210 1.00 92.88 101 ALA A CA 1
ATOM 739 C C . ALA A 1 101 ? -4.465 -6.012 -14.934 1.00 92.88 101 ALA A C 1
ATOM 741 O O . ALA A 1 101 ? -5.032 -4.921 -14.846 1.00 92.88 101 ALA A O 1
ATOM 742 N N . ILE A 1 102 ? -3.143 -6.134 -14.759 1.00 94.62 102 ILE A N 1
ATOM 743 C CA . ILE A 1 102 ? -2.250 -4.986 -14.578 1.00 94.62 102 ILE A CA 1
ATOM 744 C C . ILE A 1 102 ? -1.941 -4.391 -15.952 1.00 94.62 102 ILE A C 1
ATOM 746 O O . ILE A 1 102 ? -1.236 -4.984 -16.768 1.00 94.62 102 ILE A O 1
ATOM 750 N N . ASN A 1 103 ? -2.448 -3.186 -16.191 1.00 94.19 103 ASN A N 1
ATOM 751 C CA . ASN A 1 103 ? -2.142 -2.414 -17.381 1.00 94.19 103 ASN A CA 1
ATOM 752 C C . ASN A 1 103 ? -0.881 -1.574 -17.151 1.00 94.19 103 ASN A C 1
ATOM 754 O O . ASN A 1 103 ? -0.810 -0.829 -16.172 1.00 94.19 103 ASN A O 1
ATOM 758 N N . VAL A 1 104 ? 0.096 -1.688 -18.052 1.00 93.81 104 VAL A N 1
ATOM 759 C CA . VAL A 1 104 ? 1.352 -0.930 -18.005 1.00 93.81 104 VAL A CA 1
ATOM 760 C C . VAL A 1 104 ? 1.327 0.112 -19.115 1.00 93.81 104 VAL A C 1
ATOM 762 O O . VAL A 1 104 ? 1.298 -0.231 -20.295 1.00 93.81 104 VAL A O 1
ATOM 765 N N . THR A 1 105 ? 1.346 1.388 -18.744 1.00 92.31 105 THR A N 1
ATOM 766 C CA . THR A 1 105 ? 1.331 2.513 -19.686 1.00 92.31 105 THR A CA 1
ATOM 767 C C . THR A 1 105 ? 2.546 3.403 -19.480 1.00 92.31 105 THR A C 1
ATOM 769 O O . THR A 1 105 ? 2.922 3.682 -18.342 1.00 92.31 105 THR A O 1
ATOM 772 N N . VAL A 1 106 ? 3.129 3.881 -20.578 1.00 90.06 106 VAL A N 1
ATOM 773 C CA . VAL A 1 106 ? 4.190 4.895 -20.570 1.00 90.06 106 VAL A CA 1
ATOM 774 C C . VAL A 1 106 ? 3.552 6.249 -20.860 1.00 90.06 106 VAL A C 1
ATOM 776 O O . VAL A 1 106 ? 2.766 6.355 -21.801 1.00 90.06 106 VAL A O 1
ATOM 779 N N . SER A 1 107 ? 3.851 7.257 -20.044 1.00 80.50 107 SER A N 1
ATOM 780 C CA . SER A 1 107 ? 3.426 8.636 -20.303 1.00 80.50 107 SER A CA 1
ATOM 781 C C . SER A 1 107 ? 4.511 9.429 -21.039 1.00 80.50 107 SER A C 1
ATOM 783 O O . SER A 1 107 ? 5.678 9.030 -21.067 1.00 80.50 107 SER A O 1
ATOM 785 N N . ASP A 1 108 ? 4.131 10.577 -21.601 1.00 63.84 108 ASP A N 1
ATOM 786 C CA . ASP A 1 108 ? 4.995 11.434 -22.424 1.00 63.84 108 ASP A CA 1
ATOM 787 C C . ASP A 1 108 ? 6.265 11.930 -21.692 1.00 63.84 108 ASP A C 1
ATOM 789 O O . ASP A 1 108 ? 7.255 12.276 -22.333 1.00 63.84 108 ASP A O 1
ATOM 793 N N . GLU A 1 109 ? 6.283 11.908 -20.354 1.00 64.44 109 GLU A N 1
ATOM 794 C CA . GLU A 1 109 ? 7.422 12.311 -19.508 1.00 64.44 109 GLU A CA 1
ATOM 795 C C . GLU A 1 109 ? 8.399 11.155 -19.194 1.00 64.44 109 GLU A C 1
ATOM 797 O O . GLU A 1 109 ? 9.191 11.238 -18.258 1.00 64.44 109 GLU A O 1
ATOM 802 N N . SER A 1 110 ? 8.360 10.051 -19.955 1.00 81.75 110 SER A N 1
ATOM 803 C CA . SER A 1 110 ? 9.121 8.812 -19.671 1.00 81.75 110 SER A CA 1
ATOM 804 C C . SER A 1 110 ? 8.795 8.180 -18.310 1.00 81.75 110 SER A C 1
ATOM 806 O O . SER A 1 110 ? 9.592 7.419 -17.759 1.00 81.75 110 SER A O 1
ATOM 808 N N . SER A 1 111 ? 7.619 8.484 -17.757 1.00 91.19 111 SER A N 1
ATOM 809 C CA . SER A 1 111 ? 7.112 7.822 -16.559 1.00 91.19 111 SER A CA 1
ATOM 810 C C . SER A 1 111 ? 6.347 6.555 -16.932 1.00 91.19 111 SER A C 1
ATOM 812 O O . SER A 1 111 ? 5.755 6.453 -18.009 1.00 91.19 111 SER A O 1
ATOM 814 N N . VAL A 1 112 ? 6.358 5.577 -16.034 1.00 95.19 112 VAL A N 1
ATOM 815 C CA . VAL 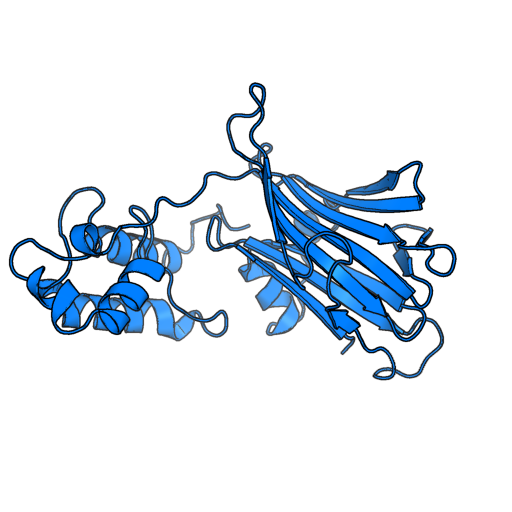A 1 112 ? 5.611 4.327 -16.179 1.00 95.19 112 VAL A CA 1
ATOM 816 C C . VAL A 1 112 ? 4.521 4.268 -15.126 1.00 95.19 112 VAL A C 1
ATOM 818 O O . VAL A 1 112 ? 4.740 4.616 -13.966 1.00 95.19 112 VAL A O 1
ATOM 821 N N . ILE A 1 113 ? 3.344 3.813 -15.531 1.00 95.69 113 ILE A N 1
ATOM 822 C CA . ILE A 1 113 ? 2.188 3.628 -14.664 1.00 95.69 113 ILE A CA 1
ATOM 823 C C . ILE A 1 113 ? 1.728 2.183 -14.812 1.00 95.69 113 ILE A C 1
ATOM 825 O O . ILE A 1 113 ? 1.437 1.725 -15.913 1.00 95.69 113 ILE A O 1
ATOM 829 N N . LEU A 1 114 ? 1.659 1.479 -13.691 1.00 96.25 114 LEU A N 1
ATOM 830 C CA . LEU A 1 114 ? 1.040 0.176 -13.540 1.00 96.25 114 LEU A CA 1
ATOM 831 C C . LEU A 1 114 ? -0.293 0.396 -12.829 1.00 96.25 114 LEU A C 1
ATOM 833 O O . LEU A 1 114 ? -0.318 0.859 -11.690 1.00 96.25 114 LEU A O 1
ATOM 837 N N . ALA A 1 115 ? -1.401 0.080 -13.486 1.00 96.25 115 ALA A N 1
ATOM 838 C CA . ALA A 1 115 ? -2.735 0.256 -12.925 1.00 96.25 115 ALA A CA 1
ATOM 839 C C . ALA A 1 115 ? -3.536 -1.039 -13.023 1.00 96.25 115 ALA A C 1
ATOM 841 O O . ALA A 1 115 ? -3.512 -1.718 -14.048 1.00 96.25 115 ALA A O 1
ATOM 842 N N . ARG A 1 116 ? -4.277 -1.373 -11.968 1.00 95.81 116 ARG A N 1
ATOM 843 C CA . ARG A 1 116 ? -5.166 -2.536 -11.942 1.00 95.81 116 ARG A CA 1
ATOM 844 C C . ARG A 1 116 ? -6.542 -2.133 -11.439 1.00 95.81 116 ARG A C 1
ATOM 846 O O . ARG A 1 116 ? -6.672 -1.686 -10.298 1.00 95.81 116 ARG A O 1
ATOM 853 N N . LEU A 1 117 ? -7.559 -2.372 -12.262 1.00 95.00 117 LEU A N 1
ATOM 854 C CA . LEU A 1 117 ? -8.959 -2.314 -11.853 1.00 95.00 117 LEU A CA 1
ATOM 855 C C . LEU A 1 117 ? -9.312 -3.579 -11.056 1.00 95.00 117 LEU A C 1
ATOM 857 O O . LEU A 1 117 ? -8.980 -4.699 -11.453 1.00 95.00 117 LEU A O 1
ATOM 861 N N . TRP A 1 118 ? -9.946 -3.399 -9.905 1.00 92.62 118 TRP A N 1
ATOM 862 C CA . TRP A 1 118 ? -10.377 -4.477 -9.025 1.00 92.62 118 TRP A CA 1
ATOM 863 C C . TRP A 1 118 ? -11.600 -5.192 -9.604 1.00 92.62 118 TRP A C 1
ATOM 865 O O . TRP A 1 118 ? -12.260 -4.706 -10.524 1.00 92.62 118 TRP A O 1
ATOM 875 N N . LEU A 1 119 ? -11.924 -6.366 -9.053 1.00 90.56 119 LEU A N 1
ATOM 876 C CA . LEU A 1 119 ? -13.069 -7.158 -9.516 1.00 90.56 119 LEU A CA 1
ATOM 877 C C . LEU A 1 119 ? -14.428 -6.482 -9.258 1.00 90.56 119 LEU A C 1
ATOM 879 O O . LEU A 1 119 ? -15.429 -6.894 -9.840 1.00 90.56 119 LEU A O 1
ATOM 883 N N . ASP A 1 120 ? -14.469 -5.449 -8.414 1.00 88.81 120 ASP A N 1
ATOM 884 C CA . ASP A 1 120 ? -15.654 -4.614 -8.194 1.00 88.81 120 ASP A CA 1
ATOM 885 C C . ASP A 1 120 ? -15.941 -3.641 -9.351 1.00 88.81 120 ASP A C 1
ATOM 887 O O . ASP A 1 120 ? -16.996 -3.008 -9.370 1.00 88.81 120 ASP A O 1
ATOM 891 N N . ASN A 1 121 ? -15.028 -3.547 -10.326 1.00 90.38 121 ASN A N 1
ATOM 892 C CA . ASN A 1 121 ? -15.115 -2.676 -11.493 1.00 90.38 121 ASN A CA 1
ATOM 893 C C . ASN A 1 121 ? -15.205 -1.171 -11.149 1.00 90.38 121 ASN A C 1
ATOM 895 O O . ASN A 1 121 ? -15.677 -0.377 -11.964 1.00 90.38 121 ASN A O 1
ATOM 899 N N . VAL A 1 122 ? -14.765 -0.777 -9.949 1.00 89.81 122 VAL A N 1
ATOM 900 C CA . VAL A 1 122 ? -14.806 0.606 -9.446 1.00 89.81 122 VAL A CA 1
ATOM 901 C C . VAL A 1 122 ? -13.454 1.024 -8.871 1.00 89.81 122 VAL A C 1
ATOM 903 O O . VAL A 1 122 ? -12.953 2.106 -9.191 1.00 89.81 122 VAL A O 1
ATOM 906 N N . THR A 1 123 ? -12.848 0.193 -8.028 1.00 92.25 123 THR A N 1
ATOM 907 C CA . THR A 1 123 ? -11.579 0.515 -7.378 1.00 92.25 123 THR A CA 1
ATOM 908 C C . THR A 1 123 ? -10.411 0.204 -8.296 1.00 92.25 123 THR A C 1
ATOM 910 O O . THR A 1 123 ? -10.296 -0.875 -8.861 1.00 92.25 123 THR A O 1
ATOM 913 N N . THR A 1 124 ? -9.499 1.154 -8.419 1.00 95.00 124 THR A N 1
ATOM 914 C CA . THR A 1 124 ? -8.250 1.033 -9.160 1.00 95.00 124 THR A CA 1
ATOM 915 C C . THR A 1 124 ? -7.092 1.244 -8.201 1.00 95.00 124 THR A C 1
ATOM 917 O O . THR A 1 124 ? -7.075 2.207 -7.436 1.00 95.00 124 THR A O 1
ATOM 920 N N . THR A 1 125 ? -6.112 0.347 -8.246 1.00 96.75 125 THR A N 1
ATOM 921 C CA . THR A 1 125 ? -4.806 0.553 -7.613 1.00 96.75 125 THR A CA 1
ATOM 922 C C . THR A 1 125 ? -3.809 0.973 -8.675 1.00 96.75 125 THR A C 1
ATOM 924 O O . THR A 1 125 ? -3.750 0.359 -9.739 1.00 96.75 125 THR A O 1
ATOM 927 N N . THR A 1 126 ? -3.004 1.979 -8.358 1.00 96.94 126 THR A N 1
ATOM 928 C CA . THR A 1 126 ? -2.019 2.575 -9.252 1.00 96.94 126 THR A CA 1
ATOM 929 C C . THR A 1 126 ? -0.657 2.588 -8.576 1.00 96.94 126 THR A C 1
ATOM 931 O O . THR A 1 126 ? -0.522 2.986 -7.420 1.00 96.94 126 THR A O 1
ATOM 934 N N . LEU A 1 127 ? 0.361 2.172 -9.317 1.00 97.50 127 LEU A N 1
ATOM 935 C CA . LEU A 1 127 ? 1.767 2.333 -8.992 1.00 97.50 127 LEU A CA 1
ATOM 936 C C . LEU A 1 127 ? 2.431 3.066 -10.155 1.00 97.50 127 LEU A C 1
ATOM 938 O O . LEU A 1 127 ? 2.403 2.577 -11.278 1.00 97.50 127 LEU A O 1
ATOM 942 N N . ALA A 1 128 ? 3.032 4.217 -9.901 1.00 96.69 128 ALA A N 1
ATOM 943 C CA . ALA A 1 128 ? 3.720 4.993 -10.920 1.00 96.69 128 ALA A CA 1
ATOM 944 C C . ALA A 1 128 ? 5.166 5.256 -10.518 1.00 96.69 128 ALA A C 1
ATOM 946 O O . ALA A 1 128 ? 5.443 5.444 -9.333 1.00 96.69 128 ALA A O 1
ATOM 947 N N . PHE A 1 129 ? 6.054 5.321 -11.509 1.00 96.31 129 PHE A N 1
ATOM 948 C CA . PHE A 1 129 ? 7.431 5.770 -11.350 1.00 96.31 129 PHE A CA 1
ATOM 949 C C . PHE A 1 129 ? 7.771 6.821 -12.399 1.00 96.31 129 PHE A C 1
ATOM 951 O O . PHE A 1 129 ? 7.443 6.645 -13.571 1.00 96.31 129 PHE A O 1
ATOM 958 N N . ALA A 1 130 ? 8.469 7.877 -11.994 1.00 95.44 130 ALA A N 1
ATOM 959 C CA . ALA A 1 130 ? 8.995 8.898 -12.890 1.00 95.44 130 ALA A CA 1
ATOM 960 C C . ALA A 1 130 ? 10.477 9.157 -12.576 1.00 95.44 130 ALA A C 1
ATOM 962 O O . ALA A 1 130 ? 10.823 9.280 -11.396 1.00 95.44 130 ALA A O 1
ATOM 963 N N . PRO A 1 131 ? 11.361 9.219 -13.586 1.00 95.06 131 PRO A N 1
ATOM 964 C CA . PRO A 1 131 ? 12.769 9.529 -13.366 1.00 95.06 131 PRO A CA 1
ATOM 965 C C . PRO A 1 131 ? 12.938 10.948 -12.817 1.00 95.06 131 PRO A C 1
ATOM 967 O O . PRO A 1 131 ? 12.193 11.862 -13.169 1.00 95.06 131 PRO A O 1
ATOM 970 N N . ILE A 1 132 ? 13.939 11.133 -11.958 1.00 92.31 132 ILE A N 1
ATOM 971 C CA . ILE A 1 132 ? 14.320 12.445 -11.436 1.00 92.31 132 ILE A CA 1
ATOM 972 C C . ILE A 1 132 ? 15.713 12.796 -11.940 1.00 92.31 132 ILE A C 1
ATOM 974 O O . ILE A 1 132 ? 16.678 12.069 -11.707 1.00 92.31 132 ILE A O 1
ATOM 978 N N . GLY A 1 133 ? 15.815 13.953 -12.593 1.00 85.38 133 GLY A N 1
ATOM 979 C CA . GLY A 1 133 ? 17.039 14.382 -13.264 1.00 85.38 133 GLY A CA 1
ATOM 980 C C . GLY A 1 133 ? 17.227 13.705 -14.622 1.00 85.38 133 GLY A C 1
ATOM 981 O O . GLY A 1 133 ? 16.311 13.086 -15.154 1.00 85.38 133 GLY A O 1
ATOM 982 N N . CYS A 1 134 ? 18.419 13.859 -15.200 1.00 80.88 134 CYS A N 1
ATOM 983 C CA . CYS A 1 134 ? 18.719 13.390 -16.558 1.00 80.88 134 CYS A CA 1
ATOM 984 C C . CYS A 1 134 ? 19.394 12.009 -16.607 1.00 80.88 134 CYS A C 1
ATOM 986 O O . CYS A 1 134 ? 19.477 11.420 -17.680 1.00 80.88 134 CYS A O 1
ATOM 988 N N . ASP A 1 135 ? 19.893 11.511 -15.472 1.00 83.00 135 ASP A N 1
ATOM 989 C CA . ASP A 1 135 ? 20.674 10.265 -15.402 1.00 83.00 135 ASP A CA 1
ATOM 990 C C . ASP A 1 135 ? 19.788 9.021 -15.173 1.00 83.00 135 ASP A C 1
ATOM 992 O O . ASP A 1 135 ? 20.209 7.883 -15.393 1.00 83.00 135 ASP A O 1
ATOM 996 N N . ALA A 1 136 ? 18.539 9.240 -14.750 1.00 92.56 136 ALA A N 1
ATOM 997 C CA . ALA A 1 136 ? 17.529 8.211 -14.549 1.00 92.56 136 ALA A CA 1
ATOM 998 C C . ALA A 1 136 ? 16.653 8.067 -15.803 1.00 92.56 136 ALA A C 1
ATOM 1000 O O . ALA A 1 136 ? 16.212 9.054 -16.389 1.00 92.56 136 ALA A O 1
ATOM 1001 N N . SER A 1 137 ? 16.364 6.833 -16.204 1.00 93.31 137 SER A N 1
ATOM 1002 C CA . SER A 1 137 ? 15.524 6.533 -17.362 1.00 93.31 137 SER A CA 1
ATOM 1003 C C . SER A 1 137 ? 14.776 5.222 -17.167 1.00 93.31 137 SER A C 1
ATOM 1005 O O . SER A 1 137 ? 15.279 4.288 -16.540 1.00 93.31 137 SER A O 1
ATOM 1007 N N . ILE A 1 138 ? 13.563 5.166 -17.715 1.00 94.56 138 ILE A N 1
ATOM 1008 C CA . ILE A 1 138 ? 12.703 3.987 -17.670 1.00 94.56 138 ILE A CA 1
ATOM 1009 C C . ILE A 1 138 ? 12.526 3.464 -19.091 1.00 94.56 138 ILE A C 1
ATOM 1011 O O . ILE A 1 138 ? 12.192 4.224 -19.998 1.00 94.56 138 ILE A O 1
ATOM 1015 N N . THR A 1 139 ? 12.722 2.162 -19.281 1.00 92.56 139 THR A N 1
ATOM 1016 C CA . THR A 1 139 ? 12.442 1.469 -20.544 1.00 92.56 139 THR A CA 1
ATOM 1017 C C . THR A 1 139 ? 11.381 0.404 -20.307 1.00 92.56 139 THR A C 1
ATOM 1019 O O . THR A 1 139 ? 11.455 -0.343 -19.333 1.00 92.56 139 THR A O 1
ATOM 1022 N N . VAL A 1 140 ? 10.385 0.325 -21.192 1.00 90.56 140 VAL A N 1
ATOM 1023 C CA . VAL A 1 140 ? 9.324 -0.689 -21.116 1.00 90.56 140 VAL A CA 1
ATOM 1024 C C . VAL A 1 140 ? 9.389 -1.593 -22.342 1.00 90.56 140 VAL A C 1
ATOM 1026 O O . VAL A 1 140 ? 9.189 -1.134 -23.464 1.00 90.56 140 VAL A O 1
ATOM 1029 N N . ASN A 1 141 ? 9.638 -2.885 -22.120 1.00 83.50 141 ASN A N 1
ATOM 1030 C CA . ASN A 1 141 ? 9.783 -3.908 -23.156 1.00 83.50 141 ASN A CA 1
ATOM 1031 C C . ASN A 1 141 ? 8.856 -5.090 -22.849 1.00 83.50 141 ASN A C 1
ATOM 1033 O O . ASN A 1 141 ? 9.098 -5.814 -21.889 1.00 83.50 141 ASN A O 1
ATOM 1037 N N . ASN A 1 142 ? 7.817 -5.333 -23.658 1.00 74.38 142 ASN A N 1
ATOM 1038 C CA . ASN A 1 142 ? 6.893 -6.469 -23.474 1.00 74.38 142 ASN A CA 1
ATOM 1039 C C . ASN A 1 142 ? 6.389 -6.620 -22.018 1.00 74.38 142 ASN A C 1
ATOM 1041 O O . ASN A 1 142 ? 6.468 -7.704 -21.443 1.00 74.38 142 ASN A O 1
ATOM 1045 N N . ASN A 1 143 ? 5.932 -5.518 -21.412 1.00 72.50 143 ASN A N 1
ATOM 1046 C CA . ASN A 1 143 ? 5.500 -5.409 -20.007 1.00 72.50 143 ASN A CA 1
ATOM 1047 C C . ASN A 1 143 ? 6.606 -5.571 -18.942 1.00 72.50 143 ASN A C 1
ATOM 1049 O O . ASN A 1 143 ? 6.319 -5.397 -17.759 1.00 72.50 143 ASN A O 1
ATOM 1053 N N . SER A 1 144 ? 7.858 -5.832 -19.327 1.00 84.00 144 SER A N 1
ATOM 1054 C CA . SER A 1 144 ? 9.018 -5.666 -18.444 1.00 84.00 144 SER A CA 1
ATOM 1055 C C . SER A 1 144 ? 9.335 -4.183 -18.301 1.00 84.00 144 SER A C 1
ATOM 1057 O O . SER A 1 144 ? 9.387 -3.466 -19.302 1.00 84.00 144 SER A O 1
ATOM 1059 N N . VAL A 1 145 ? 9.552 -3.728 -17.069 1.00 93.94 145 VAL A N 1
ATOM 1060 C CA . VAL A 1 145 ? 9.948 -2.350 -16.768 1.00 93.94 145 VAL A CA 1
ATOM 1061 C C . VAL A 1 145 ? 11.380 -2.365 -16.249 1.00 93.94 145 VAL A C 1
ATOM 1063 O O . VAL A 1 145 ? 11.686 -3.018 -15.250 1.00 93.94 145 VAL A O 1
ATOM 1066 N N . GLU A 1 146 ? 12.253 -1.641 -16.931 1.00 94.81 146 GLU A N 1
ATOM 1067 C CA . GLU A 1 146 ? 13.674 -1.526 -16.623 1.00 94.81 146 GLU A CA 1
ATOM 1068 C C . GLU A 1 146 ? 14.006 -0.085 -16.243 1.00 94.81 146 GLU A C 1
ATOM 1070 O O . GLU A 1 146 ? 13.499 0.865 -16.837 1.00 94.81 146 GLU A O 1
ATOM 1075 N N . PHE A 1 147 ? 14.870 0.059 -15.249 1.00 95.00 147 PHE A N 1
ATOM 1076 C CA . PHE A 1 147 ? 15.306 1.314 -14.660 1.00 95.00 147 PHE A CA 1
ATOM 1077 C C . PHE A 1 147 ? 16.825 1.392 -14.793 1.00 95.00 147 PHE A C 1
ATOM 1079 O O . PHE A 1 147 ? 17.524 0.451 -14.409 1.00 95.00 147 PHE A O 1
ATOM 1086 N N . SER A 1 148 ? 17.361 2.509 -15.284 1.00 94.88 148 SER A N 1
ATOM 1087 C CA . SER A 1 148 ? 18.785 2.803 -15.088 1.00 94.88 148 SER A CA 1
ATOM 1088 C C . SER A 1 148 ? 19.070 3.102 -13.611 1.00 94.88 148 SER A C 1
ATOM 1090 O O . SER A 1 148 ? 18.158 3.397 -12.832 1.00 94.88 148 SER A O 1
ATOM 1092 N N . ALA A 1 149 ? 20.338 3.040 -13.202 1.00 94.44 149 ALA A N 1
ATOM 1093 C CA . ALA A 1 149 ? 20.737 3.551 -11.891 1.00 94.44 149 ALA A CA 1
ATOM 1094 C C . ALA A 1 149 ? 20.314 5.026 -11.745 1.00 94.44 149 ALA A C 1
ATOM 1096 O O . ALA A 1 149 ? 20.422 5.793 -12.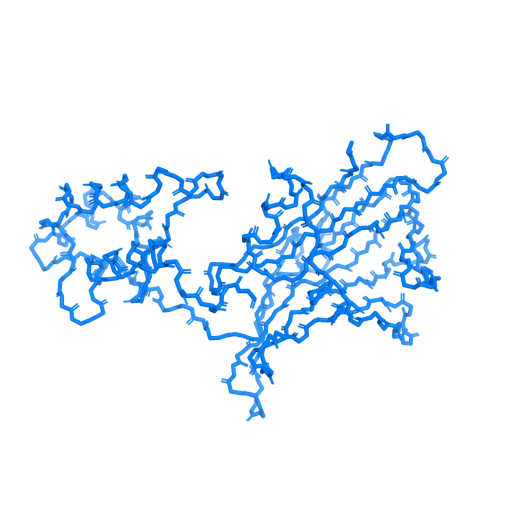701 1.00 94.44 149 ALA A O 1
ATOM 1097 N N . GLY A 1 150 ? 19.835 5.420 -10.566 1.00 95.19 150 GLY A N 1
ATOM 1098 C CA . GLY A 1 150 ? 19.355 6.781 -10.331 1.00 95.19 150 GLY A CA 1
ATOM 1099 C C . GLY A 1 150 ? 18.169 6.862 -9.378 1.00 95.19 150 GLY A C 1
ATOM 1100 O O . GLY A 1 150 ? 17.787 5.879 -8.742 1.00 95.19 150 GLY A O 1
ATOM 1101 N N . THR A 1 151 ? 17.597 8.062 -9.278 1.00 95.69 151 THR A N 1
ATOM 1102 C CA . THR A 1 151 ? 16.460 8.358 -8.399 1.00 95.69 151 THR A CA 1
ATOM 1103 C C . THR A 1 151 ? 15.161 8.448 -9.191 1.00 95.69 151 THR A C 1
ATOM 1105 O O . THR A 1 151 ? 15.113 9.048 -10.265 1.00 95.69 151 THR A O 1
ATOM 1108 N N . TYR A 1 152 ? 14.094 7.891 -8.627 1.00 95.69 152 TYR A N 1
ATOM 1109 C CA . TYR A 1 152 ? 12.759 7.874 -9.206 1.00 95.69 152 TYR A CA 1
ATOM 1110 C C . TYR A 1 152 ? 11.738 8.348 -8.174 1.00 95.69 152 TYR A C 1
ATOM 1112 O O . TYR A 1 152 ? 11.713 7.853 -7.044 1.00 95.69 152 TYR A O 1
ATOM 1120 N N . ALA A 1 153 ? 10.865 9.273 -8.569 1.00 95.38 153 ALA A N 1
ATOM 1121 C CA . ALA A 1 153 ? 9.626 9.510 -7.841 1.00 95.38 153 ALA A CA 1
ATOM 1122 C C . ALA A 1 153 ? 8.753 8.268 -7.998 1.00 95.38 153 ALA A C 1
ATOM 1124 O O . ALA A 1 153 ? 8.578 7.789 -9.118 1.00 95.38 153 ALA A O 1
ATOM 1125 N N . PHE A 1 154 ? 8.180 7.773 -6.907 1.00 96.25 154 PHE A N 1
ATOM 1126 C CA . PHE A 1 154 ? 7.155 6.743 -6.956 1.00 96.25 154 PHE A CA 1
ATOM 1127 C C . PHE A 1 154 ? 5.869 7.239 -6.309 1.00 96.25 154 PHE A C 1
ATOM 1129 O O . PHE A 1 154 ? 5.902 7.917 -5.281 1.00 96.25 154 PHE A O 1
ATOM 1136 N N . ASN A 1 155 ? 4.741 6.828 -6.880 1.00 96.38 155 ASN A N 1
ATOM 1137 C CA . ASN A 1 155 ? 3.416 7.025 -6.308 1.00 96.38 155 ASN A CA 1
ATOM 1138 C C . ASN A 1 155 ? 2.726 5.669 -6.227 1.00 96.38 155 ASN A C 1
ATOM 1140 O O . ASN A 1 155 ? 2.553 5.011 -7.248 1.00 96.38 155 ASN A O 1
ATOM 1144 N N . ALA A 1 156 ? 2.293 5.267 -5.038 1.00 97.56 156 ALA A N 1
ATOM 1145 C CA . ALA A 1 156 ? 1.381 4.147 -4.861 1.00 97.56 156 ALA A CA 1
ATOM 1146 C C . ALA A 1 156 ? 0.066 4.697 -4.317 1.00 97.56 156 ALA A C 1
ATOM 1148 O O . ALA A 1 156 ? 0.057 5.334 -3.263 1.00 97.56 156 ALA A O 1
ATOM 1149 N N . SER A 1 157 ? -1.039 4.472 -5.021 1.00 96.81 157 SER A N 1
ATOM 1150 C CA . SER A 1 157 ? -2.350 4.991 -4.636 1.00 96.81 157 SER A CA 1
ATOM 1151 C C . SER A 1 157 ? -3.493 4.076 -5.055 1.00 96.81 157 SER A C 1
ATOM 1153 O O . SER A 1 157 ? -3.322 3.141 -5.837 1.00 96.81 157 SER A O 1
ATOM 1155 N N . PHE A 1 158 ? -4.674 4.332 -4.507 1.00 95.25 158 PHE A N 1
ATOM 1156 C CA . PHE A 1 158 ? -5.908 3.650 -4.869 1.00 95.25 158 PHE A CA 1
ATOM 1157 C C . PHE A 1 158 ? -7.130 4.514 -4.540 1.00 95.25 158 PHE A C 1
ATOM 1159 O O . PHE A 1 158 ? -7.081 5.337 -3.623 1.00 95.25 158 PHE A O 1
ATOM 1166 N N . ASN A 1 159 ? -8.226 4.337 -5.285 1.00 94.00 159 ASN A N 1
ATOM 1167 C CA . ASN A 1 159 ? -9.514 4.970 -4.981 1.00 94.00 159 ASN A CA 1
ATOM 1168 C C . ASN A 1 159 ? -10.416 4.010 -4.197 1.00 94.00 159 ASN A C 1
ATOM 1170 O O . ASN A 1 159 ? -10.940 3.037 -4.744 1.00 94.00 159 ASN A O 1
ATOM 1174 N N . TYR A 1 160 ? -10.594 4.277 -2.905 1.00 90.12 160 TYR A N 1
ATOM 1175 C CA . TYR A 1 160 ? -11.331 3.387 -2.007 1.00 90.12 160 TYR A CA 1
ATOM 1176 C C . TYR A 1 160 ? -11.962 4.163 -0.843 1.00 90.12 160 TYR A C 1
ATOM 1178 O O . TYR A 1 160 ? -11.391 5.178 -0.426 1.00 90.12 160 TYR A O 1
ATOM 1186 N N . PRO A 1 161 ? -13.089 3.692 -0.275 1.00 88.06 161 PRO A N 1
ATOM 1187 C CA . PRO A 1 161 ? -13.660 4.276 0.934 1.00 88.06 161 PRO A CA 1
ATOM 1188 C C . PRO A 1 161 ? -12.667 4.270 2.099 1.00 88.06 161 PRO A C 1
ATOM 1190 O O . PRO A 1 161 ? -12.106 3.231 2.457 1.00 88.06 161 PRO A O 1
ATOM 1193 N N . GLN A 1 162 ? -12.449 5.430 2.712 1.00 86.75 162 GLN A N 1
ATOM 1194 C CA . GLN A 1 162 ? -11.516 5.545 3.830 1.00 86.75 162 GLN A CA 1
ATOM 1195 C C . GLN A 1 162 ? -12.152 5.090 5.141 1.00 86.75 162 GLN A C 1
ATOM 1197 O O . GLN A 1 162 ? -13.348 5.268 5.370 1.00 86.75 162 GLN A O 1
ATOM 1202 N N . LEU A 1 163 ? -11.335 4.480 6.001 1.00 86.50 163 LEU A N 1
ATOM 1203 C CA . LEU A 1 163 ? -11.779 4.071 7.327 1.00 86.50 163 LEU A CA 1
ATOM 1204 C C . LEU A 1 163 ? -11.952 5.308 8.215 1.00 86.50 163 LEU A C 1
ATOM 1206 O O . LEU A 1 163 ? -11.088 6.182 8.246 1.00 86.50 163 LEU A O 1
ATOM 1210 N N . GLU A 1 164 ? -13.038 5.345 8.981 1.00 89.31 164 GLU A N 1
ATOM 1211 C CA . GLU A 1 164 ? -13.282 6.392 9.971 1.00 89.31 164 GLU A CA 1
ATOM 1212 C C . GLU A 1 164 ? -12.689 5.973 11.317 1.00 89.31 164 GLU A C 1
ATOM 1214 O O . GLU A 1 164 ? -13.183 5.041 11.960 1.00 89.31 164 GLU A O 1
ATOM 1219 N N . GLN A 1 165 ? -11.581 6.612 11.692 1.00 90.12 165 GLN A N 1
ATOM 1220 C CA . GLN A 1 165 ? -10.877 6.323 12.936 1.00 90.12 165 GLN A CA 1
ATOM 1221 C C . GLN A 1 165 ? -11.700 6.806 14.133 1.00 90.12 165 GLN A C 1
ATOM 1223 O O . GLN A 1 165 ? -12.252 7.903 14.103 1.00 90.12 165 GLN A O 1
ATOM 1228 N N . LEU A 1 166 ? -11.751 5.995 15.187 1.00 90.06 166 LEU A N 1
ATOM 1229 C CA . LEU A 1 166 ? -12.341 6.367 16.466 1.00 90.06 166 LEU A CA 1
ATOM 1230 C C . LEU A 1 166 ? -11.358 7.231 17.251 1.00 90.06 166 LEU A C 1
ATOM 1232 O O . LEU A 1 166 ? -10.209 6.835 17.462 1.00 90.06 166 LEU A O 1
ATOM 1236 N N . GLY A 1 167 ? -11.811 8.391 17.723 1.00 90.94 167 GLY A N 1
ATOM 1237 C CA . GLY A 1 167 ? -11.016 9.239 18.610 1.00 90.94 167 GLY A CA 1
ATOM 1238 C C . GLY A 1 167 ? -10.769 8.595 19.981 1.00 90.94 167 GLY A C 1
ATOM 1239 O O . GLY A 1 167 ? -11.413 7.614 20.353 1.00 90.94 167 GLY A O 1
ATOM 1240 N N . LEU A 1 168 ? -9.870 9.183 20.778 1.00 91.50 168 LEU A N 1
ATOM 1241 C CA . LEU A 1 168 ? -9.518 8.701 22.129 1.00 91.50 168 LEU A CA 1
ATOM 1242 C C . LEU A 1 168 ? -10.757 8.481 23.017 1.00 91.50 168 LEU A C 1
ATOM 1244 O O . LEU A 1 168 ? -10.893 7.448 23.665 1.00 91.50 168 LEU A O 1
ATOM 1248 N N . ILE A 1 169 ? -11.678 9.449 23.007 1.00 91.12 169 ILE A N 1
ATOM 1249 C CA . ILE A 1 169 ? -12.907 9.423 23.812 1.00 91.12 169 ILE A CA 1
ATOM 1250 C C . ILE A 1 169 ? -13.910 8.410 23.255 1.00 91.12 169 ILE A C 1
ATOM 1252 O O . ILE A 1 169 ? -14.551 7.705 24.023 1.00 91.12 169 ILE A O 1
ATOM 1256 N N . GLU A 1 170 ? -14.037 8.320 21.930 1.00 91.38 170 GLU A N 1
ATOM 1257 C CA . GLU A 1 170 ? -14.972 7.402 21.265 1.00 91.38 170 GLU A CA 1
ATOM 1258 C C . GLU A 1 170 ? -14.527 5.941 21.384 1.00 91.38 170 GLU A C 1
ATOM 1260 O O . GLU A 1 170 ? -15.348 5.025 21.341 1.00 91.38 170 GLU A O 1
ATOM 1265 N N . THR A 1 171 ? -13.222 5.722 21.553 1.00 90.56 171 THR A N 1
ATOM 1266 C CA . THR A 1 171 ? -12.634 4.393 21.716 1.00 90.56 171 THR A CA 1
ATOM 1267 C C . THR A 1 171 ? -13.066 3.747 23.040 1.00 90.56 171 THR A C 1
ATOM 1269 O O . THR A 1 171 ? -13.259 2.528 23.105 1.00 90.56 171 THR A O 1
ATOM 1272 N N . LEU A 1 172 ? -13.248 4.561 24.086 1.00 92.94 172 LEU A N 1
ATOM 1273 C CA . LEU A 1 172 ? -13.535 4.125 25.452 1.00 92.94 172 LEU A CA 1
ATOM 1274 C C . LEU A 1 172 ? -15.006 4.341 25.828 1.00 92.94 172 LEU A C 1
ATOM 1276 O O . LEU A 1 172 ? -15.679 5.235 25.321 1.00 92.94 172 LEU A O 1
ATOM 1280 N N . ASN A 1 173 ? -15.524 3.551 26.769 1.00 92.12 173 ASN A N 1
ATOM 1281 C CA . ASN A 1 173 ? -16.829 3.852 27.359 1.00 92.12 173 ASN A CA 1
ATOM 1282 C C . ASN A 1 173 ? -16.767 5.032 28.336 1.00 92.12 173 ASN A C 1
ATOM 1284 O O . ASN A 1 173 ? -15.707 5.422 28.822 1.00 92.12 173 ASN A O 1
ATOM 1288 N N . GLN A 1 174 ? -17.948 5.546 28.684 1.00 91.50 174 GLN A N 1
ATOM 1289 C CA . GLN A 1 174 ? -18.103 6.736 29.520 1.00 91.50 174 GLN A CA 1
ATOM 1290 C C . GLN A 1 174 ? -17.414 6.639 30.890 1.00 91.50 174 GLN A C 1
ATOM 1292 O O . GLN A 1 174 ? -16.978 7.655 31.418 1.00 91.50 174 GLN A O 1
ATOM 1297 N N . VAL A 1 175 ? -17.325 5.439 31.471 1.00 92.62 175 VAL A N 1
ATOM 1298 C CA . VAL A 1 175 ? -16.770 5.224 32.819 1.00 92.62 175 VAL A CA 1
ATOM 1299 C C . VAL A 1 175 ? -15.241 5.139 32.791 1.00 92.62 175 VAL A C 1
ATOM 1301 O O . VAL A 1 175 ? -14.600 5.330 33.816 1.00 92.62 175 VAL A O 1
ATOM 1304 N N . SER A 1 176 ? -14.652 4.875 31.623 1.00 93.38 176 SER A N 1
ATOM 1305 C CA . SER A 1 176 ? -13.212 4.642 31.461 1.00 93.38 176 SER A CA 1
ATOM 1306 C C . SER A 1 176 ? -12.473 5.826 30.832 1.00 93.38 176 SER A C 1
ATOM 1308 O O . SER A 1 176 ? -11.292 5.710 30.525 1.00 93.38 176 SER A O 1
ATOM 1310 N N . GLN A 1 177 ? -13.138 6.969 30.633 1.00 92.81 177 GLN A N 1
ATOM 1311 C CA . GLN A 1 177 ? -12.543 8.133 29.962 1.00 92.81 177 GLN A CA 1
ATOM 1312 C C . GLN A 1 177 ? -11.369 8.756 30.732 1.00 92.81 177 GLN A C 1
ATOM 1314 O O . GLN A 1 177 ? -10.494 9.348 30.104 1.00 92.81 177 GLN A O 1
ATOM 1319 N N . ASP A 1 178 ? -11.286 8.566 32.052 1.00 94.94 178 ASP A N 1
ATOM 1320 C CA . ASP A 1 178 ? -10.158 9.053 32.860 1.00 94.94 178 ASP A CA 1
ATOM 1321 C C . ASP A 1 178 ? -8.812 8.457 32.391 1.00 94.94 178 ASP A C 1
ATOM 1323 O O . ASP A 1 178 ? -7.776 9.135 32.440 1.00 94.94 178 ASP A O 1
ATOM 1327 N N . LEU A 1 179 ? -8.839 7.252 31.793 1.00 92.56 179 LEU A N 1
ATOM 1328 C CA . LEU A 1 179 ? -7.673 6.580 31.201 1.00 92.56 179 LEU A CA 1
ATOM 1329 C C . LEU A 1 179 ? -7.003 7.392 30.089 1.00 92.56 179 LEU A C 1
ATOM 1331 O O . LEU A 1 179 ? -5.814 7.203 29.839 1.00 92.56 179 LEU A O 1
ATOM 1335 N N . VAL A 1 180 ? -7.724 8.314 29.439 1.00 92.88 180 VAL A N 1
ATOM 1336 C CA . VAL A 1 180 ? -7.136 9.226 28.444 1.00 92.88 180 VAL A CA 1
ATOM 1337 C C . VAL A 1 180 ? -6.030 10.069 29.080 1.00 92.88 180 VAL A C 1
ATOM 1339 O O . VAL A 1 180 ? -5.005 10.313 28.454 1.00 92.88 180 VAL A O 1
ATOM 1342 N N . SER A 1 181 ? -6.212 10.487 30.335 1.00 93.19 181 SER A N 1
ATOM 1343 C CA . SER A 1 181 ? -5.205 11.257 31.069 1.00 93.19 181 SER A CA 1
ATOM 1344 C C . SER A 1 181 ? -4.226 10.375 31.846 1.00 93.19 181 SER A C 1
ATOM 1346 O O . SER A 1 181 ? -3.044 10.700 31.923 1.00 93.19 181 SER A O 1
ATOM 1348 N N . GLU A 1 182 ? -4.685 9.241 32.381 1.00 93.75 182 GLU A N 1
ATOM 1349 C CA . GLU A 1 182 ? -3.848 8.335 33.179 1.00 93.75 182 GLU A CA 1
ATOM 1350 C C . GLU A 1 182 ? -2.899 7.474 32.329 1.00 93.75 182 GLU A C 1
ATOM 1352 O O . GLU A 1 182 ? -1.864 7.022 32.816 1.00 93.75 182 GLU A O 1
ATOM 1357 N N . SER A 1 183 ? -3.249 7.191 31.072 1.00 90.75 183 SER A N 1
ATOM 1358 C CA . SER A 1 183 ? -2.524 6.263 30.190 1.00 90.75 183 SER A CA 1
ATOM 1359 C C . SER A 1 183 ? -2.600 6.685 28.716 1.00 90.75 183 SER A C 1
ATOM 1361 O O . SER A 1 183 ? -2.834 5.856 27.835 1.00 90.75 183 SER A O 1
ATOM 1363 N N . SER A 1 184 ? -2.373 7.978 28.452 1.00 89.69 184 SER A N 1
ATOM 1364 C CA . SER A 1 184 ? -2.503 8.611 27.127 1.00 89.69 184 SER A CA 1
ATOM 1365 C C . SER A 1 184 ? -1.874 7.799 25.991 1.00 89.69 184 SER A C 1
ATOM 1367 O O . SER A 1 184 ? -2.568 7.477 25.035 1.00 89.69 184 SER A O 1
ATOM 1369 N N . ASP A 1 185 ? -0.610 7.380 26.117 1.00 87.81 185 ASP A N 1
ATOM 1370 C CA . ASP A 1 185 ? 0.104 6.645 25.057 1.00 87.81 185 ASP A CA 1
ATOM 1371 C C . ASP A 1 185 ? -0.571 5.307 24.694 1.00 87.81 185 ASP A C 1
ATOM 1373 O O . ASP A 1 185 ? -0.585 4.879 23.535 1.00 87.81 185 ASP A O 1
ATOM 1377 N N . GLN A 1 186 ? -1.148 4.620 25.687 1.00 85.94 186 GLN A N 1
ATOM 1378 C CA . GLN A 1 186 ? -1.845 3.347 25.478 1.00 85.94 186 GLN A CA 1
ATOM 1379 C C . GLN A 1 186 ? -3.197 3.566 24.805 1.00 85.94 186 GLN A C 1
ATOM 1381 O O . GLN A 1 186 ? -3.559 2.814 23.898 1.00 85.94 186 GLN A O 1
ATOM 1386 N N . VAL A 1 187 ? -3.932 4.600 25.222 1.00 86.31 187 VAL A N 1
ATOM 1387 C CA . VAL A 1 187 ? -5.220 4.955 24.615 1.00 86.31 187 VAL A CA 1
ATOM 1388 C C . VAL A 1 187 ? -5.018 5.481 23.196 1.00 86.31 187 VAL A C 1
ATOM 1390 O O . VAL A 1 187 ? -5.792 5.132 22.311 1.00 86.31 187 VAL A O 1
ATOM 1393 N N . GLU A 1 188 ? -3.949 6.235 22.945 1.00 87.62 188 GLU A N 1
ATOM 1394 C CA . GLU A 1 188 ? -3.557 6.678 21.607 1.00 87.62 188 GLU A CA 1
ATOM 1395 C C . GLU A 1 188 ? -3.217 5.487 20.712 1.00 87.62 188 GLU A C 1
ATOM 1397 O O . GLU A 1 188 ? -3.738 5.382 19.605 1.00 87.62 188 GLU A O 1
ATOM 1402 N N . SER A 1 189 ? -2.443 4.526 21.219 1.00 84.81 189 SER A N 1
ATOM 1403 C CA . SER A 1 189 ? -2.147 3.285 20.492 1.00 84.81 189 SER A CA 1
ATOM 1404 C C . SER A 1 189 ? -3.410 2.468 20.190 1.00 84.81 189 SER A C 1
ATOM 1406 O O . SER A 1 189 ? -3.545 1.908 19.101 1.00 84.81 189 SER A O 1
ATOM 1408 N N . LEU A 1 190 ? -4.352 2.396 21.137 1.00 85.69 190 LEU A N 1
ATOM 1409 C CA . LEU A 1 190 ? -5.626 1.701 20.949 1.00 85.69 190 LEU A CA 1
ATOM 1410 C C . LEU A 1 190 ? -6.507 2.423 19.920 1.00 85.69 190 LEU A C 1
ATOM 1412 O O . LEU A 1 190 ? -7.009 1.784 18.997 1.00 85.69 190 LEU A O 1
ATOM 1416 N N . SER A 1 191 ? -6.650 3.743 20.038 1.00 87.69 191 SER A N 1
ATOM 1417 C CA . SER A 1 191 ? -7.399 4.603 19.112 1.00 87.69 191 SER A CA 1
ATOM 1418 C C . SER A 1 191 ? -6.797 4.583 17.704 1.00 87.69 191 SER A C 1
ATOM 1420 O O . SER A 1 191 ? -7.531 4.535 16.722 1.00 87.69 191 SER A O 1
ATOM 1422 N N . PHE A 1 192 ? -5.469 4.522 17.574 1.00 86.44 192 PHE A N 1
ATOM 1423 C CA . PHE A 1 192 ? -4.771 4.368 16.292 1.00 86.44 192 PHE A CA 1
ATOM 1424 C C . PHE A 1 192 ? -5.198 3.111 15.525 1.00 86.44 192 PHE A C 1
ATOM 1426 O O . PHE A 1 192 ? -5.304 3.120 14.300 1.00 86.44 192 PHE A O 1
ATOM 1433 N N . LEU A 1 193 ? -5.476 2.022 16.241 1.00 84.56 193 LEU A N 1
ATOM 1434 C CA . LEU A 1 193 ? -5.913 0.758 15.649 1.00 84.56 193 LEU A CA 1
ATOM 1435 C C . LEU A 1 193 ? -7.439 0.619 15.584 1.00 84.56 193 LEU A C 1
ATOM 1437 O O . LEU A 1 193 ? -7.927 -0.407 15.098 1.00 84.56 193 LEU A O 1
ATOM 1441 N N . SER A 1 194 ? -8.186 1.622 16.051 1.00 86.25 194 SER A N 1
ATOM 1442 C CA . SER A 1 194 ? -9.636 1.556 16.203 1.00 86.25 194 SER A CA 1
ATOM 1443 C C . SER A 1 194 ? -10.361 2.404 15.171 1.00 86.25 194 SER A C 1
ATOM 1445 O O . SER A 1 194 ? -10.221 3.620 15.133 1.00 86.25 194 SER A O 1
ATOM 1447 N N . TYR A 1 195 ? -11.177 1.756 14.343 1.00 87.88 195 TYR A N 1
ATOM 1448 C CA . TYR A 1 195 ? -12.030 2.407 13.352 1.00 87.88 195 TYR A CA 1
ATOM 1449 C C . TYR A 1 195 ? -13.458 1.911 13.525 1.00 87.88 195 TYR A C 1
ATOM 1451 O O . TYR A 1 195 ? -13.659 0.746 13.868 1.00 87.88 195 TYR A O 1
ATOM 1459 N N . LYS A 1 196 ? -14.449 2.753 13.217 1.00 85.50 196 LYS A N 1
ATOM 1460 C CA . LYS A 1 196 ? -15.878 2.461 13.453 1.00 85.50 196 LYS A CA 1
ATOM 1461 C C . LYS A 1 196 ? -16.350 1.117 12.905 1.00 85.50 196 LYS A C 1
ATOM 1463 O O . LYS A 1 196 ? -17.215 0.476 13.485 1.00 85.50 196 LYS A O 1
ATOM 1468 N N . ASN A 1 197 ? -15.761 0.684 11.793 1.00 78.12 197 ASN A N 1
ATOM 1469 C CA . ASN A 1 197 ? -16.130 -0.558 11.116 1.00 78.12 197 ASN A CA 1
ATOM 1470 C C . ASN A 1 197 ? -15.068 -1.659 11.244 1.00 78.12 197 ASN A C 1
ATOM 1472 O O . ASN A 1 197 ? -15.259 -2.747 10.703 1.00 78.12 197 ASN A O 1
ATOM 1476 N N . LYS A 1 198 ? -13.914 -1.383 11.871 1.00 76.56 198 LYS A N 1
ATOM 1477 C CA . LYS A 1 198 ? -12.773 -2.304 11.848 1.00 76.56 198 LYS A CA 1
ATOM 1478 C C . LYS A 1 198 ? -11.730 -2.005 12.921 1.00 76.56 198 LYS A C 1
ATOM 1480 O O . LYS A 1 198 ? -11.134 -0.935 12.928 1.00 76.56 198 LYS A O 1
ATOM 1485 N N . LEU A 1 199 ? -11.383 -3.009 13.726 1.00 76.62 199 LEU A N 1
ATOM 1486 C CA . LEU A 1 199 ? -10.121 -2.992 14.471 1.00 76.62 199 LEU A CA 1
ATOM 1487 C C . LEU A 1 199 ? -8.976 -3.555 13.627 1.00 76.62 199 LEU A C 1
ATOM 1489 O O . LEU A 1 199 ? -9.028 -4.692 13.132 1.00 76.62 199 LEU A O 1
ATOM 1493 N N . LEU A 1 200 ? -7.909 -2.776 13.493 1.00 77.00 200 LEU A N 1
ATOM 1494 C CA . LEU A 1 200 ? -6.676 -3.221 12.863 1.00 77.00 200 LEU A CA 1
ATOM 1495 C C . LEU A 1 200 ? -5.902 -4.095 13.852 1.00 77.00 200 LEU A C 1
ATOM 1497 O O . LEU A 1 200 ? -5.447 -3.636 14.893 1.00 77.00 200 LEU A O 1
ATOM 1501 N N . ALA A 1 201 ? -5.732 -5.375 13.525 1.00 62.34 201 ALA A N 1
ATOM 1502 C CA . ALA A 1 201 ? -4.745 -6.191 14.219 1.00 62.34 201 ALA A CA 1
ATOM 1503 C C . ALA A 1 201 ? -3.354 -5.751 13.734 1.00 62.34 201 ALA A C 1
ATOM 1505 O O . ALA A 1 201 ? -3.149 -5.587 12.528 1.00 62.34 201 ALA A O 1
ATOM 1506 N N . SER A 1 202 ? -2.412 -5.518 14.645 1.00 55.75 202 SER A N 1
ATOM 1507 C CA . SER A 1 202 ? -1.056 -5.106 14.272 1.00 55.75 202 SER A CA 1
ATOM 1508 C C . SER A 1 202 ? -0.358 -6.151 13.378 1.00 55.75 202 SER A C 1
ATOM 1510 O O . SER A 1 202 ? -0.632 -7.343 13.460 1.00 55.75 202 SER A O 1
ATOM 1512 N N . GLY A 1 203 ? 0.557 -5.691 12.513 1.00 48.81 203 GLY A N 1
ATOM 1513 C CA . GLY A 1 203 ? 1.626 -6.480 11.884 1.00 48.81 203 GLY A CA 1
ATOM 1514 C C . GLY A 1 203 ? 1.246 -7.749 11.106 1.00 48.81 203 GLY A C 1
ATOM 1515 O O . GLY A 1 203 ? 1.472 -8.837 11.607 1.00 48.81 203 GLY A O 1
ATOM 1516 N N . TRP A 1 204 ? 0.777 -7.605 9.861 1.00 49.03 204 TRP A N 1
ATOM 1517 C CA . TRP A 1 204 ? 1.094 -8.315 8.594 1.00 49.03 204 TRP A CA 1
ATOM 1518 C C . TRP A 1 204 ? 1.466 -9.818 8.531 1.00 49.03 204 TRP A C 1
ATOM 1520 O O . TRP A 1 204 ? 1.273 -10.419 7.478 1.00 49.03 204 TRP A O 1
ATOM 1530 N N . ARG A 1 205 ? 1.980 -10.464 9.580 1.00 46.22 205 ARG A N 1
ATOM 1531 C CA . ARG A 1 205 ? 2.757 -11.700 9.450 1.00 46.22 205 ARG A CA 1
ATOM 1532 C C . ARG A 1 205 ? 1.969 -13.002 9.654 1.00 46.22 205 ARG A C 1
ATOM 1534 O O . ARG A 1 205 ? 2.284 -13.976 8.990 1.00 46.22 205 ARG A O 1
ATOM 1541 N N . PHE A 1 206 ? 0.928 -13.080 10.501 1.00 47.81 206 PHE A N 1
ATOM 1542 C CA . PHE A 1 206 ? 0.287 -14.387 10.798 1.00 47.81 206 PHE A CA 1
ATOM 1543 C C . PHE A 1 206 ? -1.235 -14.377 11.060 1.00 47.81 206 PHE A C 1
ATOM 1545 O O . PHE A 1 206 ? -1.680 -14.238 12.195 1.00 47.81 206 PHE A O 1
ATOM 1552 N N . LEU A 1 207 ? -2.059 -14.678 10.040 1.00 43.75 207 LEU A N 1
ATOM 1553 C CA . LEU A 1 207 ? -3.531 -14.802 10.172 1.00 43.75 207 LEU A CA 1
ATOM 1554 C C . LEU A 1 207 ? -4.005 -15.834 11.214 1.00 43.75 207 LEU A C 1
ATOM 1556 O O . LEU A 1 207 ? -5.103 -15.691 11.746 1.00 43.75 207 LEU A O 1
ATOM 1560 N N . THR A 1 208 ? -3.220 -16.876 11.498 1.00 39.75 208 THR A N 1
ATOM 1561 C CA . THR A 1 208 ? -3.680 -18.026 12.298 1.00 39.75 208 THR A CA 1
ATOM 1562 C C . THR A 1 208 ? -3.873 -17.698 13.779 1.00 39.75 208 THR A C 1
ATOM 1564 O O . THR A 1 208 ? -4.637 -18.378 14.460 1.00 39.75 208 THR A O 1
ATOM 1567 N N . TYR A 1 209 ? -3.218 -16.645 14.271 1.00 48.44 209 TYR A N 1
ATOM 1568 C CA . TYR A 1 209 ? -3.274 -16.240 15.676 1.00 48.44 209 TYR A CA 1
ATOM 1569 C C . TYR A 1 209 ? -4.087 -14.959 15.895 1.00 48.44 209 TYR A C 1
ATOM 1571 O O . TYR A 1 209 ? -4.694 -14.810 16.951 1.00 48.44 209 TYR A O 1
ATOM 1579 N N . PHE A 1 210 ? -4.221 -14.091 14.882 1.00 64.25 210 PHE A N 1
ATOM 1580 C CA . PHE A 1 210 ? -4.905 -12.802 15.039 1.00 64.25 210 PHE A CA 1
ATOM 1581 C C . PHE A 1 210 ? -6.382 -12.914 15.396 1.00 64.25 210 PHE A C 1
ATOM 1583 O O . PHE A 1 210 ? -6.814 -12.238 16.312 1.00 64.25 210 PHE A O 1
ATOM 1590 N N . GLY A 1 211 ? -7.172 -13.765 14.735 1.00 65.00 211 GLY A N 1
ATOM 1591 C CA . GLY A 1 211 ? -8.610 -13.834 15.035 1.00 65.00 211 GLY A CA 1
ATOM 1592 C C . GLY A 1 211 ? -8.884 -14.202 16.497 1.00 65.00 211 GLY A C 1
ATOM 1593 O O . GLY A 1 211 ? -9.655 -13.532 17.175 1.00 65.00 211 GLY A O 1
ATOM 1594 N N . ARG A 1 212 ? -8.195 -15.233 16.997 1.00 69.50 212 ARG A N 1
ATOM 1595 C CA . ARG A 1 212 ? -8.339 -15.707 18.377 1.00 69.50 212 ARG A CA 1
ATOM 1596 C C . ARG A 1 212 ? -7.711 -14.747 19.380 1.00 69.50 212 ARG A C 1
ATOM 1598 O O . ARG A 1 212 ? -8.358 -14.419 20.364 1.00 69.50 212 ARG A O 1
ATOM 1605 N N . ASP A 1 213 ? -6.475 -14.315 19.155 1.00 72.88 213 ASP A N 1
ATOM 1606 C CA . ASP A 1 213 ? -5.761 -13.493 20.130 1.00 72.88 213 ASP A CA 1
ATOM 1607 C C . ASP A 1 213 ? -6.353 -12.076 20.165 1.00 72.88 213 ASP A C 1
ATOM 1609 O O . ASP A 1 213 ? -6.551 -11.550 21.252 1.00 72.88 213 ASP A O 1
ATOM 1613 N N . SER A 1 214 ? -6.784 -11.509 19.026 1.00 74.94 214 SER A N 1
ATOM 1614 C CA . SER A 1 214 ? -7.590 -10.279 19.015 1.00 74.94 214 SER A CA 1
ATOM 1615 C C . SER A 1 214 ? -8.917 -10.473 19.744 1.00 74.94 214 SER A C 1
ATOM 1617 O O . SER A 1 214 ? -9.301 -9.588 20.498 1.00 74.94 214 SER A O 1
ATOM 1619 N N . MET A 1 215 ? -9.596 -11.619 19.588 1.00 80.75 215 MET A N 1
ATOM 1620 C CA . MET A 1 215 ? -10.832 -11.896 20.332 1.00 80.75 215 MET A CA 1
ATOM 1621 C C . MET A 1 215 ? -10.576 -11.950 21.837 1.00 80.75 215 MET A C 1
ATOM 1623 O O . MET A 1 215 ? -11.301 -11.321 22.599 1.00 80.75 215 MET A O 1
ATOM 1627 N N . ILE A 1 216 ? -9.530 -12.657 22.269 1.00 81.19 216 ILE A N 1
ATOM 1628 C CA . ILE A 1 216 ? -9.146 -12.734 23.681 1.00 81.19 216 ILE A CA 1
ATOM 1629 C C . ILE A 1 216 ? -8.784 -11.343 24.203 1.00 81.19 216 ILE A C 1
ATOM 1631 O O . ILE A 1 216 ? -9.282 -10.956 25.253 1.00 81.19 216 ILE A O 1
ATOM 1635 N N . SER A 1 217 ? -7.972 -10.570 23.478 1.00 83.06 217 SER A N 1
ATOM 1636 C CA . SER A 1 217 ? -7.611 -9.205 23.866 1.00 83.06 217 SER A CA 1
ATOM 1637 C C . SER A 1 217 ? -8.837 -8.310 24.005 1.00 83.06 217 SER A C 1
ATOM 1639 O O . SER A 1 217 ? -8.968 -7.655 25.032 1.00 83.06 217 SER A O 1
ATOM 1641 N N . ILE A 1 218 ? -9.753 -8.329 23.031 1.00 86.69 218 ILE A N 1
ATOM 1642 C CA . ILE A 1 218 ? -11.004 -7.557 23.070 1.00 86.69 218 ILE A CA 1
ATOM 1643 C C . ILE A 1 218 ? -11.853 -7.966 24.275 1.00 86.69 218 ILE A C 1
ATOM 1645 O O . ILE A 1 218 ? -12.333 -7.095 24.988 1.00 86.69 218 ILE A O 1
ATOM 1649 N N . LEU A 1 219 ? -11.998 -9.266 24.550 1.00 86.75 219 LEU A N 1
ATOM 1650 C CA . LEU A 1 219 ? -12.746 -9.755 25.714 1.00 86.75 219 LEU A CA 1
ATOM 1651 C C . LEU A 1 219 ? -12.078 -9.372 27.045 1.00 86.75 219 LEU A C 1
ATOM 1653 O O . LEU A 1 219 ? -12.764 -9.066 28.015 1.00 86.75 219 LEU A O 1
ATOM 1657 N N . LEU A 1 220 ? -10.743 -9.356 27.110 1.00 88.06 220 LEU A N 1
ATOM 1658 C CA . LEU A 1 220 ? -10.010 -8.938 28.311 1.00 88.06 220 LEU A CA 1
ATOM 1659 C C . LEU A 1 220 ? -10.207 -7.451 28.624 1.00 88.06 220 LEU A C 1
ATOM 1661 O O . LEU A 1 220 ? -10.230 -7.080 29.798 1.00 88.06 220 LEU A O 1
ATOM 1665 N N . ILE A 1 221 ? -10.358 -6.616 27.593 1.00 86.62 221 ILE A N 1
ATOM 1666 C CA . ILE A 1 221 ? -10.532 -5.164 27.732 1.00 86.62 221 ILE A CA 1
ATOM 1667 C C . ILE A 1 221 ? -11.979 -4.703 27.503 1.00 86.62 221 ILE A C 1
ATOM 1669 O O . ILE A 1 221 ? -12.242 -3.508 27.524 1.00 86.62 221 ILE A O 1
ATOM 1673 N N . GLU A 1 222 ? -12.935 -5.619 27.337 1.00 90.06 222 GLU A N 1
ATOM 1674 C CA . GLU A 1 222 ? -14.342 -5.327 27.012 1.00 90.06 222 GLU A CA 1
ATOM 1675 C C . GLU A 1 222 ? -14.929 -4.224 27.901 1.00 90.06 222 GLU A C 1
ATOM 1677 O O . GLU A 1 222 ? -15.580 -3.300 27.423 1.00 90.06 222 GLU A O 1
ATOM 1682 N N . LYS A 1 223 ? -14.625 -4.276 29.202 1.00 90.62 223 LYS A N 1
ATOM 1683 C CA . LYS A 1 223 ? -15.148 -3.346 30.210 1.00 90.62 223 LYS A CA 1
ATOM 1684 C C . LYS A 1 223 ? -14.702 -1.900 30.046 1.00 90.62 223 LYS A C 1
ATOM 1686 O O . LYS A 1 223 ? -15.264 -1.055 30.736 1.00 90.62 223 LYS A O 1
ATOM 1691 N N . ILE A 1 224 ? -13.702 -1.620 29.213 1.00 90.12 224 ILE A N 1
ATOM 1692 C CA . ILE A 1 224 ? -13.227 -0.257 28.947 1.00 90.12 224 ILE A CA 1
ATOM 1693 C C . ILE A 1 224 ? -13.582 0.227 27.538 1.00 90.12 224 ILE A C 1
ATOM 1695 O O . ILE A 1 224 ? -13.550 1.429 27.291 1.00 90.12 224 ILE A O 1
ATOM 1699 N N . LEU A 1 225 ? -13.959 -0.678 26.631 1.00 90.25 225 LEU A N 1
ATOM 1700 C CA . LEU A 1 225 ? -14.309 -0.340 25.253 1.00 90.25 225 LEU A CA 1
ATOM 1701 C C . LEU A 1 225 ? -15.698 0.294 25.168 1.00 90.25 225 LEU A C 1
ATOM 1703 O O . LEU A 1 225 ? -16.588 -0.016 25.966 1.00 90.25 225 LEU A O 1
ATOM 1707 N N . SER A 1 226 ? -15.886 1.174 24.183 1.00 92.44 226 SER A N 1
ATOM 1708 C CA . SER A 1 226 ? -17.218 1.620 23.780 1.00 92.44 226 SER A CA 1
ATOM 1709 C C . SER A 1 226 ? -18.009 0.469 23.142 1.00 92.44 226 SER A C 1
ATOM 1711 O O . SER A 1 226 ? -17.445 -0.392 22.461 1.00 92.44 226 SER A O 1
ATOM 1713 N N . ILE A 1 227 ? -19.318 0.456 23.408 1.00 88.94 227 ILE A N 1
ATOM 1714 C CA . ILE A 1 227 ? -20.278 -0.579 22.997 1.00 88.94 227 ILE A CA 1
ATOM 1715 C C . ILE A 1 227 ? -21.448 0.116 22.289 1.00 88.94 227 ILE A C 1
ATOM 1717 O O . ILE A 1 227 ? -21.847 1.212 22.693 1.00 88.94 227 ILE A O 1
ATOM 1721 N N . GLY A 1 228 ? -22.021 -0.529 21.277 1.00 84.81 228 GLY A N 1
ATOM 1722 C CA . GLY A 1 228 ? -23.142 -0.034 20.481 1.00 84.81 228 GLY A CA 1
ATOM 1723 C C . GLY A 1 228 ? -22.795 0.120 19.000 1.00 84.81 228 GLY A C 1
ATOM 1724 O O . GLY A 1 228 ? -21.717 -0.257 18.550 1.00 84.81 228 GLY A O 1
ATOM 1725 N N . ASP A 1 229 ? -23.725 0.664 18.214 1.00 82.06 229 ASP A N 1
ATOM 1726 C CA . ASP A 1 229 ? -23.502 0.871 16.778 1.00 82.06 229 ASP A CA 1
ATOM 1727 C C . ASP A 1 229 ? -22.292 1.794 16.535 1.00 82.06 229 ASP A C 1
ATOM 1729 O O . ASP A 1 229 ? -22.231 2.904 17.068 1.00 82.06 229 ASP A O 1
ATOM 1733 N N . GLY A 1 230 ? -21.305 1.308 15.776 1.00 78.81 230 GLY A N 1
ATOM 1734 C CA . GLY A 1 230 ? -20.019 1.981 15.554 1.00 78.81 230 GLY A CA 1
ATOM 1735 C C . GLY A 1 230 ? -19.046 1.984 16.746 1.00 78.81 230 GLY A C 1
ATOM 1736 O O . GLY A 1 230 ? -18.029 2.675 16.680 1.00 78.81 230 GLY A O 1
ATOM 1737 N N . GLY A 1 231 ? -19.338 1.244 17.822 1.00 85.38 231 GLY A N 1
ATOM 1738 C CA . GLY A 1 231 ? -18.476 1.104 18.998 1.00 85.38 231 GLY A CA 1
ATOM 1739 C C . GLY A 1 231 ? -17.231 0.246 18.751 1.00 85.38 231 GLY A C 1
ATOM 1740 O O . GLY A 1 231 ? -17.195 -0.609 17.861 1.00 85.38 231 GLY A O 1
ATOM 1741 N N . THR A 1 232 ? -16.192 0.450 19.566 1.00 85.50 232 THR A N 1
ATOM 1742 C CA . THR A 1 232 ? -14.907 -0.261 19.443 1.00 85.50 232 THR A CA 1
ATOM 1743 C C . THR A 1 232 ? -15.066 -1.771 19.613 1.00 85.50 232 THR A C 1
ATOM 1745 O O . THR A 1 232 ? -14.394 -2.548 18.929 1.00 85.50 232 THR A O 1
ATOM 1748 N N . PHE A 1 233 ? -15.954 -2.206 20.512 1.00 87.81 233 PHE A N 1
ATOM 1749 C CA . PHE A 1 233 ? -16.197 -3.625 20.754 1.00 87.81 233 PHE A CA 1
ATOM 1750 C C . PHE A 1 233 ? -16.812 -4.312 19.523 1.00 87.81 233 PHE A C 1
ATOM 1752 O O . PHE A 1 233 ? -16.275 -5.312 19.037 1.00 87.81 233 PHE A O 1
ATOM 1759 N N . GLU A 1 234 ? -17.879 -3.745 18.957 1.00 87.75 234 GLU A N 1
ATOM 1760 C CA . GLU A 1 234 ? -18.555 -4.245 17.756 1.00 87.75 234 GLU A CA 1
ATOM 1761 C C . GLU A 1 234 ? -17.641 -4.212 16.529 1.00 87.75 234 GLU A C 1
ATOM 1763 O O . GLU A 1 234 ? -17.572 -5.200 15.793 1.00 87.75 234 GLU A O 1
ATOM 1768 N N . ALA A 1 235 ? -16.877 -3.130 16.343 1.00 84.44 235 ALA A N 1
ATOM 1769 C CA . ALA A 1 235 ? -15.865 -3.029 15.292 1.00 84.44 235 ALA A CA 1
ATOM 1770 C C . ALA A 1 235 ? -14.806 -4.140 15.401 1.00 84.44 235 ALA A C 1
ATOM 1772 O O . ALA A 1 235 ? -14.327 -4.679 14.395 1.00 84.44 235 ALA A O 1
ATOM 1773 N N . GLY A 1 236 ? -14.444 -4.507 16.631 1.00 82.69 236 GLY A N 1
ATOM 1774 C CA . GLY A 1 236 ? -13.501 -5.576 16.923 1.00 82.69 236 GLY A CA 1
ATOM 1775 C C . GLY A 1 236 ? -14.031 -6.958 16.579 1.00 82.69 236 GLY A C 1
ATOM 1776 O O . GLY A 1 236 ? -13.370 -7.717 15.862 1.00 82.69 236 GLY A O 1
ATOM 1777 N N . ILE A 1 237 ? -15.242 -7.272 17.038 1.00 84.25 237 ILE A N 1
ATOM 1778 C CA . ILE A 1 237 ? -15.919 -8.532 16.714 1.00 84.25 237 ILE A CA 1
ATOM 1779 C C . ILE A 1 237 ? -16.170 -8.638 15.206 1.00 84.25 237 ILE A C 1
ATOM 1781 O O . ILE A 1 237 ? -15.872 -9.678 14.616 1.00 84.25 237 ILE A O 1
ATOM 1785 N N . GLY A 1 238 ? -16.627 -7.563 14.559 1.00 81.50 238 GLY A N 1
ATOM 1786 C CA . GLY A 1 238 ? -16.818 -7.500 13.109 1.00 81.50 238 GLY A CA 1
ATOM 1787 C C . GLY A 1 238 ? -15.538 -7.832 12.341 1.00 81.50 238 GLY A C 1
ATOM 1788 O O . GLY A 1 238 ? -15.544 -8.717 11.486 1.00 81.50 238 GLY A O 1
ATOM 1789 N N . ALA A 1 239 ? -14.411 -7.223 12.722 1.00 77.81 239 ALA A N 1
ATOM 1790 C CA . ALA A 1 239 ? -13.112 -7.499 12.109 1.00 77.81 239 ALA A CA 1
ATOM 1791 C C . ALA A 1 239 ? -12.641 -8.954 12.307 1.00 77.81 239 ALA A C 1
ATOM 1793 O O . ALA A 1 239 ? -11.932 -9.505 11.464 1.00 77.81 239 ALA A O 1
ATOM 1794 N N . ILE A 1 240 ? -13.004 -9.607 13.416 1.00 78.62 240 ILE A N 1
ATOM 1795 C CA . ILE A 1 240 ? -12.710 -11.032 13.636 1.00 78.62 240 ILE A CA 1
ATOM 1796 C C . ILE A 1 240 ? -13.585 -11.908 12.738 1.00 78.62 240 ILE A C 1
ATOM 1798 O O . ILE A 1 240 ? -13.068 -12.817 12.083 1.00 78.62 240 ILE A O 1
ATOM 1802 N N . LEU A 1 241 ? -14.889 -11.631 12.681 1.00 78.56 241 LEU A N 1
ATOM 1803 C CA . LEU A 1 241 ? -15.838 -12.384 11.860 1.00 78.56 241 LEU A CA 1
ATOM 1804 C C . LEU A 1 241 ? -15.484 -12.299 10.372 1.00 78.56 241 LEU A C 1
ATOM 1806 O O . LEU A 1 241 ? -15.466 -13.327 9.695 1.00 78.56 241 LEU A O 1
ATOM 1810 N N . GLU A 1 242 ? -15.117 -11.112 9.890 1.00 74.06 242 GLU A N 1
ATOM 1811 C CA . GLU A 1 242 ? -14.627 -10.883 8.528 1.00 74.06 242 GLU A CA 1
ATOM 1812 C C . GLU A 1 242 ? -13.421 -11.780 8.199 1.00 74.06 242 GLU A C 1
ATOM 1814 O O . GLU A 1 242 ? -13.378 -12.437 7.160 1.00 74.06 242 GLU A O 1
ATOM 1819 N N . ARG A 1 243 ? -12.457 -11.891 9.121 1.00 71.62 243 ARG A N 1
ATOM 1820 C CA . ARG A 1 243 ? -11.248 -12.710 8.930 1.00 71.62 243 ARG A CA 1
ATOM 1821 C C . ARG A 1 243 ? -11.523 -14.216 8.955 1.00 71.62 243 ARG A C 1
ATOM 1823 O O . ARG A 1 243 ? -10.798 -14.967 8.302 1.00 71.62 243 ARG A O 1
ATOM 1830 N N . ILE A 1 244 ? -12.524 -14.665 9.717 1.00 70.00 244 ILE A N 1
ATOM 1831 C CA . ILE A 1 244 ? -12.917 -16.084 9.812 1.00 70.00 244 ILE A CA 1
ATOM 1832 C C . ILE A 1 244 ? -13.790 -16.499 8.618 1.00 70.00 244 ILE A C 1
ATOM 1834 O O . ILE A 1 244 ? -13.783 -17.669 8.221 1.00 70.00 244 ILE A O 1
ATOM 1838 N N . ASN A 1 245 ? -14.532 -15.561 8.027 1.00 64.81 245 ASN A N 1
ATOM 1839 C CA . ASN A 1 245 ? -15.436 -15.841 6.924 1.00 64.81 245 ASN A CA 1
ATOM 1840 C C . ASN A 1 245 ? -14.669 -16.324 5.677 1.00 64.81 245 ASN A C 1
ATOM 1842 O O . ASN A 1 245 ? -14.041 -15.556 4.953 1.00 64.81 245 ASN A O 1
ATOM 1846 N N . ARG A 1 246 ? -14.772 -17.628 5.386 1.00 52.19 246 ARG A N 1
ATOM 1847 C CA . ARG A 1 246 ? -14.179 -18.259 4.191 1.00 52.19 246 ARG A CA 1
ATOM 1848 C C . ARG A 1 246 ? -14.765 -17.748 2.870 1.00 52.19 246 ARG A C 1
ATOM 1850 O O . ARG A 1 246 ? -14.139 -17.933 1.831 1.00 52.19 246 ARG A O 1
ATOM 1857 N N . THR A 1 247 ? -15.963 -17.171 2.906 1.00 48.06 247 THR A N 1
ATOM 1858 C CA . THR A 1 247 ? -16.747 -16.759 1.731 1.00 48.06 247 THR A CA 1
ATOM 1859 C C . THR A 1 247 ? -16.672 -15.272 1.416 1.00 48.06 247 THR A C 1
ATOM 1861 O O . THR A 1 247 ? -17.238 -14.863 0.403 1.00 48.06 247 THR A O 1
ATOM 1864 N N . ASP A 1 248 ? -15.987 -14.465 2.228 1.00 47.22 248 ASP A N 1
ATOM 1865 C CA . ASP A 1 248 ? -15.808 -13.054 1.903 1.00 47.22 248 ASP A CA 1
ATOM 1866 C C . ASP A 1 248 ? -14.846 -12.909 0.712 1.00 47.22 248 ASP A C 1
ATOM 1868 O O . ASP A 1 248 ? -13.631 -13.113 0.813 1.00 47.22 248 ASP A O 1
ATOM 1872 N N . ARG A 1 249 ? -15.442 -12.654 -0.458 1.00 41.09 249 ARG A N 1
ATOM 1873 C CA . ARG A 1 249 ? -14.776 -12.513 -1.759 1.00 41.09 249 ARG A CA 1
ATOM 1874 C C . ARG A 1 249 ? -14.327 -11.085 -2.049 1.00 41.09 249 ARG A C 1
ATOM 1876 O O . ARG A 1 249 ? -13.731 -10.875 -3.094 1.00 41.09 249 ARG A O 1
ATOM 1883 N N . SER A 1 250 ? -14.544 -10.133 -1.138 1.00 44.09 250 SER A N 1
ATOM 1884 C CA . SER A 1 250 ? -14.022 -8.761 -1.274 1.00 44.09 250 SER A CA 1
ATOM 1885 C C . SER A 1 250 ? -12.483 -8.699 -1.351 1.00 44.09 250 SER A C 1
ATOM 1887 O O . SER A 1 250 ? -11.916 -7.676 -1.718 1.00 44.09 250 SER A O 1
ATOM 1889 N N . TYR A 1 251 ? -11.814 -9.818 -1.044 1.00 42.84 251 TYR A N 1
ATOM 1890 C CA . TYR A 1 251 ? -10.362 -9.980 -0.973 1.00 42.84 251 TYR A CA 1
ATOM 1891 C C . TYR A 1 251 ? -9.735 -10.825 -2.095 1.00 42.84 251 TYR A C 1
ATOM 1893 O O . TYR A 1 251 ? -8.537 -11.109 -2.018 1.00 42.84 251 TYR A O 1
ATOM 1901 N N . GLN A 1 252 ? -10.519 -11.278 -3.081 1.00 36.03 252 GLN A N 1
ATOM 1902 C CA . GLN A 1 252 ? -10.005 -11.908 -4.305 1.00 36.03 252 GLN A CA 1
ATOM 1903 C C . GLN A 1 252 ? -10.117 -10.899 -5.444 1.00 36.03 252 GLN A C 1
ATOM 1905 O O . GLN A 1 252 ? -11.258 -10.532 -5.775 1.00 36.03 252 GLN A O 1
#

Organism: Verticillium longisporum (NCBI:txid100787)